Protein AF-A0AAW9RSE7-F1 (afdb_monomer_lite)

Sequence (303 aa):
MPLAPALAAAICAAEVFSLHAGDHAMAGKRPVGLSMWRPDVDWTTDGPSVPGLTFLPSRLWLIGLGNLGQAYAWLLACLPYPTGTLELVLQDFDRLAVSNDSTSILTNLDVVDRMKTRWASDWMEARGFKTFLEERRFGAWMHRTDDEPAVALCSVDNAPARSALERAGFDFVVESGLGAGPQSFRNFSMHTFPGPRRAEQLWPATEVTNGPDVSGMPAYAKLKKDGLDQCGLAQLASRTVGVPFVGLVAATFVISELLRRLHGGLSYGVISGSTMCLDDLEVAAVQRGPYAHGFVQVNGGEI

Organism: NCBI:txid1764581

Radius of gyration: 19.07 Å; chains: 1; bounding box: 55×40×52 Å

Foldseek 3Di:
DLCQVLLVVLLLVLLVVCVVVVPAPCRPPDDDDADLQCNVDDPPDDDPDDDFQFKAFQAEEEADQALLSLLLLVSSLSDPDDAARHEYEYEEQDFAACLRQQQHPQDHPVRGRPDSQVSSQVVNVVSRYHYDYHNDHAALPAADDPPHFLEYEAEDAALRRQLNVVNRNRPKYKYKYFDFFDPTLQKMKIAMPVAPDHSCVVRPPPDPPQFDPCCPPPVLVVVVVVPQDPVNSSCVGGDSSNRSSSSNNNSSSRSSQLSCQQVVGWHWRMWIDGSSCSVPIDTDTDDDHHDPTGMDTDDSDPD

Structure (mmCIF, N/CA/C/O backbone):
data_AF-A0AAW9RSE7-F1
#
_entry.id   AF-A0AAW9RSE7-F1
#
loop_
_atom_site.group_PDB
_atom_site.id
_atom_site.type_symbol
_atom_site.label_atom_id
_atom_site.label_alt_id
_atom_site.label_comp_id
_atom_site.label_asym_id
_atom_site.label_entity_id
_atom_site.label_seq_id
_atom_site.pdbx_PDB_ins_code
_atom_site.Cartn_x
_atom_site.Cartn_y
_atom_site.Cartn_z
_atom_site.occupancy
_atom_site.B_iso_or_equiv
_atom_site.auth_seq_id
_atom_site.auth_comp_id
_atom_site.auth_asym_id
_atom_site.auth_atom_id
_atom_site.pdbx_PDB_model_num
ATOM 1 N N . MET A 1 1 ? -17.187 -0.061 -6.820 1.00 77.50 1 MET A N 1
ATOM 2 C CA . MET A 1 1 ? -16.224 0.152 -5.711 1.00 77.50 1 MET A CA 1
ATOM 3 C C . MET A 1 1 ? -15.477 1.463 -5.969 1.00 77.50 1 MET A C 1
ATOM 5 O O . MET A 1 1 ? -14.981 1.602 -7.081 1.00 77.50 1 MET A O 1
ATOM 9 N N . PRO A 1 2 ? -15.386 2.403 -5.006 1.00 87.31 2 PRO A N 1
ATOM 10 C CA . PRO A 1 2 ? -14.794 3.737 -5.214 1.00 87.31 2 PRO A CA 1
ATOM 11 C C . PRO A 1 2 ? -13.325 3.734 -5.664 1.00 87.31 2 PRO A C 1
ATOM 13 O O . PRO A 1 2 ? -12.853 4.708 -6.232 1.00 87.31 2 PRO A O 1
ATOM 16 N N . LEU A 1 3 ? -12.609 2.626 -5.458 1.00 94.19 3 LEU A N 1
ATOM 17 C CA . LEU A 1 3 ? -11.220 2.465 -5.899 1.00 94.19 3 LEU A CA 1
ATOM 18 C C . LEU A 1 3 ? -11.090 2.066 -7.382 1.00 94.19 3 LEU A C 1
ATOM 20 O O . LEU A 1 3 ? -9.981 2.001 -7.904 1.00 94.19 3 LEU A O 1
ATOM 24 N N . ALA A 1 4 ? -12.196 1.774 -8.076 1.00 93.56 4 ALA A N 1
ATOM 25 C CA . ALA A 1 4 ? -12.152 1.289 -9.456 1.00 93.56 4 ALA A CA 1
ATOM 26 C C . ALA A 1 4 ? -11.526 2.300 -10.438 1.00 93.56 4 ALA A C 1
ATOM 28 O O . ALA A 1 4 ? -10.697 1.874 -11.241 1.00 93.56 4 ALA A O 1
ATOM 29 N N . PRO A 1 5 ? -11.813 3.618 -10.364 1.00 95.88 5 PRO A N 1
ATOM 30 C CA . PRO A 1 5 ? -11.144 4.603 -11.217 1.00 95.88 5 PRO A CA 1
ATOM 31 C C . PRO A 1 5 ? -9.629 4.663 -10.985 1.00 95.88 5 PRO A C 1
ATOM 33 O O . PRO A 1 5 ? -8.861 4.752 -11.939 1.00 95.88 5 PRO A O 1
ATOM 36 N N . ALA A 1 6 ? -9.196 4.563 -9.725 1.00 96.50 6 ALA A N 1
ATOM 37 C CA . ALA A 1 6 ? -7.788 4.526 -9.342 1.00 96.50 6 ALA A CA 1
ATOM 38 C C . ALA A 1 6 ? -7.058 3.317 -9.944 1.00 96.50 6 ALA A C 1
ATOM 40 O O . ALA A 1 6 ? -6.002 3.467 -10.560 1.00 96.50 6 ALA A O 1
ATOM 41 N N . LEU A 1 7 ? -7.649 2.127 -9.812 1.00 96.94 7 LEU A N 1
ATOM 42 C CA . LEU A 1 7 ? -7.125 0.908 -10.418 1.00 96.94 7 LEU A CA 1
ATOM 43 C C . LEU A 1 7 ? -7.087 1.014 -11.948 1.00 96.94 7 LEU A C 1
ATOM 45 O O . LEU A 1 7 ? -6.057 0.733 -12.552 1.00 96.94 7 LEU A O 1
ATOM 49 N N . ALA A 1 8 ? -8.176 1.461 -12.577 1.00 96.50 8 ALA A N 1
ATOM 50 C CA . ALA A 1 8 ? -8.249 1.613 -14.028 1.00 96.50 8 ALA A CA 1
ATOM 51 C C . ALA A 1 8 ? -7.184 2.586 -14.562 1.00 96.50 8 ALA A C 1
ATOM 53 O O . ALA A 1 8 ? -6.541 2.301 -15.571 1.00 96.50 8 ALA A O 1
ATOM 54 N N . ALA A 1 9 ? -6.941 3.702 -13.867 1.00 96.00 9 ALA A N 1
ATOM 55 C CA . ALA A 1 9 ? -5.881 4.644 -14.217 1.00 96.00 9 ALA A CA 1
ATOM 56 C C . ALA A 1 9 ? -4.483 4.013 -14.099 1.00 96.00 9 ALA A C 1
ATOM 58 O O . ALA A 1 9 ? -3.647 4.201 -14.983 1.00 96.00 9 ALA A O 1
ATOM 59 N N . ALA A 1 10 ? -4.238 3.226 -13.047 1.00 96.44 10 ALA A N 1
ATOM 60 C CA . ALA A 1 10 ? -2.978 2.511 -12.869 1.00 96.44 10 ALA A CA 1
ATOM 61 C C . ALA A 1 10 ? -2.749 1.459 -13.972 1.00 96.44 10 ALA A C 1
ATOM 63 O O . ALA A 1 10 ? -1.658 1.382 -14.535 1.00 96.44 10 ALA A O 1
ATOM 64 N N . ILE A 1 11 ? -3.785 0.699 -14.336 1.00 96.25 11 ILE A N 1
ATOM 65 C CA . ILE A 1 11 ? -3.737 -0.276 -15.437 1.00 96.25 11 ILE A CA 1
ATOM 66 C C . ILE A 1 11 ? -3.497 0.433 -16.775 1.00 96.25 11 ILE A C 1
ATOM 68 O O . ILE A 1 11 ? -2.655 0.002 -17.558 1.00 96.25 11 ILE A O 1
ATOM 72 N N . CYS A 1 12 ? -4.169 1.559 -17.019 1.00 95.94 12 CYS A N 1
ATOM 73 C CA . CYS A 1 12 ? -3.943 2.373 -18.211 1.00 95.94 12 CYS A CA 1
ATOM 74 C C . CYS A 1 12 ? -2.481 2.836 -18.304 1.00 95.94 12 CYS A C 1
ATOM 76 O O . CYS A 1 12 ? -1.846 2.676 -19.346 1.00 95.94 12 CYS A O 1
ATOM 78 N N . ALA A 1 13 ? -1.906 3.334 -17.205 1.00 94.56 13 ALA A N 1
ATOM 79 C CA . ALA A 1 13 ? -0.497 3.716 -17.160 1.00 94.56 13 ALA A CA 1
ATOM 80 C C . ALA A 1 13 ? 0.446 2.526 -17.422 1.00 94.56 13 ALA A C 1
ATOM 82 O O . ALA A 1 13 ? 1.448 2.693 -18.119 1.00 94.56 13 ALA A O 1
ATOM 83 N N . ALA A 1 14 ? 0.115 1.327 -16.930 1.00 94.06 14 ALA A N 1
ATOM 84 C CA . ALA A 1 14 ? 0.875 0.106 -17.205 1.00 94.06 14 ALA A CA 1
ATOM 85 C C . ALA A 1 14 ? 0.832 -0.301 -18.689 1.00 94.06 14 ALA A C 1
ATOM 87 O O . ALA A 1 14 ? 1.858 -0.678 -19.264 1.00 94.06 14 ALA A O 1
ATOM 88 N N . GLU A 1 15 ? -0.330 -0.186 -19.333 1.00 95.25 15 GLU A N 1
ATOM 89 C CA . GLU A 1 15 ? -0.492 -0.464 -20.763 1.00 95.25 15 GLU A CA 1
ATOM 90 C C . GLU A 1 15 ? 0.230 0.586 -21.623 1.00 95.25 15 GLU A C 1
ATOM 92 O O . GLU A 1 15 ? 0.924 0.222 -22.571 1.00 95.25 15 GLU A O 1
ATOM 97 N N . VAL A 1 16 ? 0.164 1.875 -21.263 1.00 94.25 16 VAL A N 1
ATOM 98 C CA . VAL A 1 16 ? 0.930 2.945 -21.933 1.00 94.25 16 VAL A CA 1
ATOM 99 C C . VAL A 1 16 ? 2.434 2.719 -21.784 1.00 94.25 16 VAL A C 1
ATOM 101 O O . VAL A 1 16 ? 3.178 2.861 -22.756 1.00 94.25 16 VAL A O 1
ATOM 104 N N . PHE A 1 17 ? 2.887 2.332 -20.590 1.00 91.94 17 PHE A N 1
ATOM 105 C CA . PHE A 1 17 ? 4.285 1.986 -20.355 1.00 91.94 17 PHE A CA 1
ATOM 106 C C . PHE A 1 17 ? 4.720 0.824 -21.251 1.00 91.94 17 PHE A C 1
ATOM 108 O O . PHE A 1 17 ? 5.727 0.941 -21.942 1.00 91.94 17 PHE A O 1
ATOM 115 N N . SER A 1 18 ? 3.948 -0.264 -21.288 1.00 91.75 18 SER A N 1
ATOM 116 C CA . SER A 1 18 ? 4.277 -1.457 -22.083 1.00 91.75 18 SER A CA 1
ATOM 117 C C . SER A 1 18 ? 4.245 -1.171 -23.592 1.00 91.75 18 SER A C 1
ATOM 119 O O . SER A 1 18 ? 5.078 -1.676 -24.344 1.00 91.75 18 SER A O 1
ATOM 121 N N . LEU A 1 19 ? 3.343 -0.287 -24.037 1.00 93.38 19 LEU A N 1
ATOM 122 C CA . LEU A 1 19 ? 3.298 0.206 -25.415 1.00 93.38 19 LEU A CA 1
ATOM 123 C C . LEU A 1 19 ? 4.570 0.983 -25.776 1.00 93.38 19 LEU A C 1
ATOM 125 O O . LEU A 1 19 ? 5.133 0.763 -26.846 1.00 93.38 19 LEU A O 1
ATOM 129 N N . HIS A 1 20 ? 5.032 1.876 -24.896 1.00 91.56 20 HIS A N 1
ATOM 130 C CA . HIS A 1 20 ? 6.241 2.667 -25.135 1.00 91.56 20 HIS A CA 1
ATOM 131 C C . HIS A 1 20 ? 7.523 1.831 -25.025 1.00 91.56 20 HIS A C 1
ATOM 133 O O . HIS A 1 20 ? 8.446 2.010 -25.817 1.00 91.56 20 HIS A O 1
ATOM 139 N N . ALA A 1 21 ? 7.570 0.901 -24.070 1.00 88.88 21 ALA A N 1
ATOM 140 C CA . ALA A 1 21 ? 8.677 -0.032 -23.894 1.00 88.88 21 ALA A CA 1
ATOM 141 C C . ALA A 1 21 ? 8.776 -1.051 -25.044 1.00 88.88 21 ALA A C 1
ATOM 143 O O . ALA A 1 21 ? 9.849 -1.606 -25.276 1.00 88.88 21 ALA A O 1
ATOM 144 N N . GLY A 1 22 ? 7.677 -1.284 -25.775 1.00 90.56 22 GLY A N 1
ATOM 145 C CA . GLY A 1 22 ? 7.623 -2.224 -26.894 1.00 90.56 22 GLY A CA 1
ATOM 146 C C . GLY A 1 22 ? 7.742 -3.687 -26.463 1.00 90.56 22 GLY A C 1
ATOM 147 O O . GLY A 1 22 ? 8.131 -4.530 -27.267 1.00 90.56 22 GLY A O 1
ATOM 148 N N . ASP A 1 23 ? 7.431 -3.988 -25.202 1.00 87.38 23 ASP A N 1
ATOM 149 C CA . ASP A 1 23 ? 7.646 -5.303 -24.592 1.00 87.38 23 ASP A CA 1
ATOM 150 C C . ASP A 1 23 ? 6.368 -6.140 -24.440 1.00 87.38 23 ASP A C 1
ATOM 152 O O . ASP A 1 23 ? 6.425 -7.273 -23.966 1.00 87.38 23 ASP A O 1
ATOM 156 N N . HIS A 1 24 ? 5.230 -5.630 -24.922 1.00 89.69 24 HIS A N 1
ATOM 157 C CA . HIS A 1 24 ? 3.985 -6.384 -25.027 1.00 89.69 24 HIS A CA 1
ATOM 158 C C . HIS A 1 24 ? 3.245 -6.057 -26.333 1.00 89.69 24 HIS A C 1
ATOM 160 O O . HIS A 1 24 ? 2.775 -4.939 -26.548 1.00 89.69 24 HIS A O 1
ATOM 166 N N . ALA A 1 25 ? 3.097 -7.051 -27.216 1.00 91.19 25 ALA A N 1
ATOM 167 C CA . ALA A 1 25 ? 2.599 -6.856 -28.586 1.00 91.19 25 ALA A CA 1
ATOM 168 C C . ALA A 1 25 ? 1.167 -6.291 -28.670 1.00 91.19 25 ALA A C 1
ATOM 170 O O . ALA A 1 25 ? 0.820 -5.605 -29.633 1.00 91.19 25 ALA A O 1
ATOM 171 N N . MET A 1 26 ? 0.342 -6.570 -27.657 1.00 93.75 26 MET A N 1
ATOM 172 C CA . MET A 1 26 ? -1.054 -6.127 -27.589 1.00 93.75 26 MET A CA 1
ATOM 173 C C . MET A 1 26 ? -1.270 -4.909 -26.682 1.00 93.75 26 MET A C 1
ATOM 175 O O . MET A 1 26 ? -2.420 -4.537 -26.462 1.00 93.75 26 MET A O 1
ATOM 179 N N . ALA A 1 27 ? -0.205 -4.287 -26.157 1.00 93.62 27 ALA A N 1
ATOM 180 C CA . ALA A 1 27 ? -0.328 -3.153 -25.239 1.00 93.62 27 ALA A CA 1
ATOM 181 C C . ALA A 1 27 ? -1.189 -2.022 -25.831 1.00 93.62 27 ALA A C 1
ATOM 183 O O . ALA A 1 27 ? -0.996 -1.613 -26.981 1.00 93.62 27 ALA A O 1
ATOM 184 N N . GLY A 1 28 ? -2.169 -1.546 -25.061 1.00 91.81 28 GLY A N 1
ATOM 185 C CA . GLY A 1 28 ? -3.123 -0.507 -25.467 1.00 91.81 28 GLY A CA 1
ATOM 186 C C . GLY A 1 28 ? -4.153 -0.947 -26.518 1.00 91.81 28 GLY A C 1
ATOM 187 O O . GLY A 1 28 ? -4.926 -0.120 -26.997 1.00 91.81 28 GLY A O 1
ATOM 188 N N . LYS A 1 29 ? -4.169 -2.231 -26.903 1.00 93.69 29 LYS A N 1
ATOM 189 C CA . LYS A 1 29 ? -5.061 -2.805 -27.930 1.00 93.69 29 LYS A CA 1
ATOM 190 C C . LYS A 1 29 ? -5.866 -4.004 -27.430 1.00 93.69 29 LYS A C 1
ATOM 192 O O . LYS A 1 29 ? -6.508 -4.682 -28.230 1.00 93.69 29 LYS A O 1
ATOM 197 N N . ARG A 1 30 ? -5.818 -4.288 -26.131 1.00 91.88 30 ARG A N 1
ATOM 198 C CA . ARG A 1 30 ? -6.573 -5.364 -25.485 1.00 91.88 30 ARG A CA 1
ATOM 199 C C . ARG A 1 30 ? -7.400 -4.815 -24.320 1.00 91.88 30 ARG A C 1
ATOM 201 O O . ARG A 1 30 ? -6.996 -3.820 -23.716 1.00 91.88 30 ARG A O 1
ATOM 208 N N . PRO A 1 31 ? -8.538 -5.444 -23.991 1.00 92.56 31 PRO A N 1
ATOM 209 C CA . PRO A 1 31 ? -9.180 -5.218 -22.705 1.00 92.56 31 PRO A CA 1
ATOM 210 C C . PRO A 1 31 ? -8.282 -5.784 -21.596 1.00 92.56 31 PRO A C 1
ATOM 212 O O . PRO A 1 31 ? -7.785 -6.900 -21.718 1.00 92.56 31 PRO A O 1
ATOM 215 N N . VAL A 1 32 ? -8.063 -5.009 -20.534 1.00 93.25 32 VAL A N 1
ATOM 216 C CA . VAL A 1 32 ? -7.315 -5.431 -19.340 1.00 93.25 32 VAL A CA 1
ATOM 217 C C . VAL A 1 32 ? -8.015 -4.867 -18.117 1.00 93.25 32 VAL A C 1
ATOM 219 O O . VAL A 1 32 ? -8.418 -3.703 -18.109 1.00 93.25 32 VAL A O 1
ATOM 222 N N . GLY A 1 33 ? -8.146 -5.679 -17.080 1.00 94.06 33 GLY A N 1
ATOM 223 C CA . GLY A 1 33 ? -8.824 -5.302 -15.852 1.00 94.06 33 GLY A CA 1
ATOM 224 C C . GLY A 1 33 ? -8.585 -6.332 -14.763 1.00 94.06 33 GLY A C 1
ATOM 225 O O . GLY A 1 33 ? -8.028 -7.394 -15.010 1.00 94.06 33 GLY A O 1
ATOM 226 N N . LEU A 1 34 ? -8.993 -5.996 -13.544 1.00 94.44 34 LEU A N 1
ATOM 227 C CA . LEU A 1 34 ? -8.904 -6.874 -12.383 1.00 94.44 34 LEU A CA 1
ATOM 228 C C . LEU A 1 34 ? -10.156 -6.692 -11.531 1.00 94.44 34 LEU A C 1
ATOM 230 O O . LEU A 1 34 ? -10.649 -5.573 -11.361 1.00 94.44 34 LEU A O 1
ATOM 234 N N . SER A 1 35 ? -10.637 -7.775 -10.928 1.00 93.44 35 SER A N 1
ATOM 235 C CA . SER A 1 35 ? -11.684 -7.693 -9.917 1.00 93.44 35 SER A CA 1
ATOM 236 C C . SER A 1 35 ? -11.061 -7.509 -8.536 1.00 93.44 35 SER A C 1
ATOM 238 O O . SER A 1 35 ? -10.466 -8.417 -7.966 1.00 93.44 35 SER A O 1
ATOM 240 N N . MET A 1 36 ? -11.238 -6.327 -7.946 1.00 92.94 36 MET A N 1
ATOM 241 C CA . MET A 1 36 ? -10.839 -6.092 -6.553 1.00 92.94 36 MET A CA 1
ATOM 242 C C . MET A 1 36 ? -11.726 -6.836 -5.552 1.00 92.94 36 MET A C 1
ATOM 244 O O . MET A 1 36 ? -11.333 -7.006 -4.407 1.00 92.94 36 MET A O 1
ATOM 248 N N . TRP A 1 37 ? -12.937 -7.256 -5.917 1.00 93.00 37 TRP A N 1
ATOM 249 C CA . TRP A 1 37 ? -13.806 -8.000 -4.997 1.00 93.00 37 TRP A CA 1
ATOM 250 C C . TRP A 1 37 ? -13.540 -9.511 -5.055 1.00 93.00 37 TRP A C 1
ATOM 252 O O . TRP A 1 37 ? -13.569 -10.198 -4.033 1.00 93.00 37 TRP A O 1
ATOM 262 N N . ARG A 1 38 ? -13.244 -10.015 -6.255 1.00 93.00 38 ARG A N 1
ATOM 263 C CA . ARG A 1 38 ? -12.974 -11.420 -6.571 1.00 93.00 38 ARG A CA 1
ATOM 264 C C . ARG A 1 38 ? -11.714 -11.523 -7.440 1.00 93.00 38 ARG A C 1
ATOM 266 O O . ARG A 1 38 ? -11.831 -11.782 -8.629 1.00 93.00 38 ARG A O 1
ATOM 273 N N . PRO A 1 39 ? -10.515 -11.276 -6.882 1.00 93.69 39 PRO A N 1
ATOM 274 C CA . PRO A 1 39 ? -9.259 -11.369 -7.633 1.00 93.69 39 PRO A CA 1
ATOM 275 C C . PRO A 1 39 ? -8.953 -12.784 -8.153 1.00 93.69 39 PRO A C 1
ATOM 277 O O . PRO A 1 39 ? -8.006 -12.958 -8.904 1.00 93.69 39 PRO A O 1
ATOM 280 N N . ASP A 1 40 ? -9.741 -13.784 -7.752 1.00 92.75 40 ASP A N 1
ATOM 281 C CA . ASP A 1 40 ? -9.703 -15.178 -8.194 1.00 92.75 40 ASP A CA 1
ATOM 282 C C . ASP A 1 40 ? -10.507 -15.475 -9.465 1.00 92.75 40 ASP A C 1
ATOM 284 O O . ASP A 1 40 ? -10.512 -16.617 -9.922 1.00 92.75 40 ASP A O 1
ATOM 288 N N . VAL A 1 41 ? -11.217 -14.491 -10.020 1.00 91.38 41 VAL A N 1
ATOM 289 C CA . VAL A 1 41 ? -12.000 -14.661 -11.250 1.00 91.38 41 VAL A CA 1
ATOM 290 C C . VAL A 1 41 ? -11.677 -13.569 -12.261 1.00 91.38 41 VAL A C 1
ATOM 292 O O . VAL A 1 41 ? -11.257 -12.468 -11.900 1.00 91.38 41 VAL A O 1
ATOM 295 N N . ASP A 1 42 ? -11.932 -13.867 -13.534 1.00 90.81 42 ASP A N 1
ATOM 296 C CA . ASP A 1 42 ? -11.843 -12.884 -14.609 1.00 90.81 42 ASP A CA 1
ATOM 297 C C . ASP A 1 42 ? -12.800 -11.713 -14.328 1.00 90.81 42 ASP A C 1
ATOM 299 O O . ASP A 1 42 ? -13.977 -11.901 -14.008 1.00 90.81 42 ASP A O 1
ATOM 303 N N . TRP A 1 43 ? -12.286 -10.491 -14.450 1.00 90.62 43 TRP A N 1
ATOM 304 C CA . TRP A 1 43 ? -13.003 -9.252 -14.156 1.00 90.62 43 TRP A CA 1
ATOM 305 C C . TRP A 1 43 ? -14.205 -8.988 -15.075 1.00 90.62 43 TRP A C 1
ATOM 307 O O . TRP A 1 43 ? -15.056 -8.168 -14.730 1.00 90.62 43 TRP A O 1
ATOM 317 N N . THR A 1 44 ? -14.273 -9.666 -16.222 1.00 90.62 44 THR A N 1
ATOM 318 C CA . THR A 1 44 ? -15.399 -9.639 -17.166 1.00 90.62 44 THR A CA 1
ATOM 319 C C . THR A 1 44 ? -16.489 -10.655 -16.829 1.00 90.62 44 THR A C 1
ATOM 321 O O . THR A 1 44 ? -17.571 -10.602 -17.410 1.00 90.62 44 THR A O 1
ATOM 324 N N . THR A 1 45 ? -16.231 -11.579 -15.897 1.00 88.38 45 THR A N 1
ATOM 325 C CA . THR A 1 45 ? -17.219 -12.583 -15.497 1.00 88.38 45 THR A CA 1
ATOM 326 C C . THR A 1 45 ? -18.329 -11.929 -14.686 1.00 88.38 45 THR A C 1
ATOM 328 O O . THR A 1 45 ? -18.072 -11.303 -13.654 1.00 88.38 45 THR A O 1
ATOM 331 N N . ASP A 1 46 ? -19.576 -12.140 -15.109 1.00 78.50 46 ASP A N 1
ATOM 332 C CA . ASP A 1 46 ? -20.746 -11.751 -14.328 1.00 78.50 46 ASP A CA 1
ATOM 333 C C . ASP A 1 46 ? -20.720 -12.447 -12.960 1.00 78.50 46 ASP A C 1
ATOM 335 O O . ASP A 1 46 ? -20.675 -13.674 -12.844 1.00 78.50 46 ASP A O 1
ATOM 339 N N . GLY A 1 47 ? -20.740 -11.645 -11.900 1.00 68.81 47 GLY A N 1
ATOM 340 C CA . GLY A 1 47 ? -20.700 -12.109 -10.520 1.00 68.81 47 GLY A CA 1
ATOM 341 C C . GLY A 1 47 ? -21.857 -11.552 -9.695 1.00 68.81 47 GLY A C 1
ATOM 342 O O . GLY A 1 47 ? -22.589 -10.671 -10.151 1.00 68.81 47 GLY A O 1
ATOM 343 N N . PRO A 1 48 ? -22.032 -12.033 -8.451 1.00 68.38 48 PRO A N 1
ATOM 344 C CA . PRO A 1 48 ? -22.952 -11.391 -7.525 1.00 68.38 48 PRO A CA 1
ATOM 345 C C . PRO A 1 48 ? -22.576 -9.914 -7.368 1.00 68.38 48 PRO A C 1
ATOM 347 O O . PRO A 1 48 ? -21.392 -9.567 -7.325 1.00 68.38 48 PRO A O 1
ATOM 350 N N . SER A 1 49 ? -23.586 -9.049 -7.267 1.00 72.88 49 SER A N 1
ATOM 351 C CA . SER A 1 49 ? -23.381 -7.616 -7.067 1.00 72.88 49 SER A CA 1
ATOM 352 C C . SER A 1 49 ? -22.465 -7.374 -5.867 1.00 72.88 49 SER A C 1
ATOM 354 O O . SER A 1 49 ? -22.733 -7.870 -4.770 1.00 72.88 49 SER A O 1
ATOM 356 N N . VAL A 1 50 ? -21.399 -6.597 -6.069 1.00 79.69 50 VAL A N 1
ATOM 357 C CA . VAL A 1 50 ? -20.534 -6.145 -4.973 1.00 79.69 50 VAL A CA 1
ATOM 358 C C . VAL A 1 50 ? -21.399 -5.344 -3.993 1.00 79.69 50 VAL A C 1
ATOM 360 O O . VAL A 1 50 ? -22.114 -4.445 -4.445 1.00 79.69 50 VAL A O 1
ATOM 363 N N . PRO A 1 51 ? -21.373 -5.643 -2.680 1.00 83.38 51 PRO A N 1
ATOM 364 C CA . PRO A 1 51 ? -22.164 -4.888 -1.719 1.00 83.38 51 PRO A CA 1
ATOM 365 C C . PRO A 1 51 ? -21.755 -3.410 -1.739 1.00 83.38 51 PRO A C 1
ATOM 367 O O . PRO A 1 51 ? -20.579 -3.076 -1.913 1.00 83.38 51 PRO A O 1
ATOM 370 N N . GLY A 1 52 ? -22.729 -2.519 -1.544 1.00 87.00 52 GLY A N 1
ATOM 371 C CA . GLY A 1 52 ? -22.446 -1.104 -1.321 1.00 87.00 52 GLY A CA 1
ATOM 372 C C . GLY A 1 52 ? -21.546 -0.929 -0.096 1.00 87.00 52 GLY A C 1
ATOM 373 O O . GLY A 1 52 ? -21.726 -1.619 0.912 1.00 87.00 52 GLY A O 1
ATOM 374 N N . LEU A 1 53 ? -20.569 -0.018 -0.179 1.00 89.94 53 LE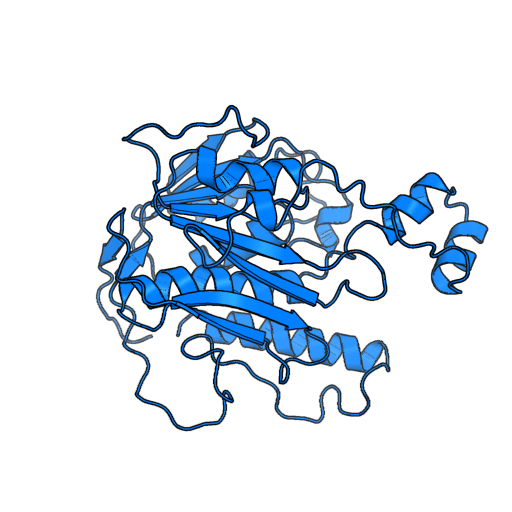U A N 1
ATOM 375 C CA . LEU A 1 53 ? -19.696 0.245 0.961 1.00 89.94 53 LEU A CA 1
ATOM 376 C C . LEU A 1 53 ? -20.513 0.858 2.100 1.00 89.94 53 LEU A C 1
ATOM 378 O O . LEU A 1 53 ? -21.025 1.964 1.979 1.00 89.94 53 LEU A O 1
ATOM 382 N N . THR A 1 54 ? -20.618 0.114 3.194 1.00 91.81 54 THR A N 1
ATOM 383 C CA . THR A 1 54 ? -21.313 0.493 4.429 1.00 91.81 54 THR A CA 1
ATOM 384 C C . THR A 1 54 ? -20.320 0.750 5.559 1.00 91.81 54 THR A C 1
ATOM 386 O O . THR A 1 54 ? -20.610 1.531 6.459 1.00 91.81 54 THR A O 1
ATOM 389 N N . PHE A 1 55 ? -19.133 0.139 5.509 1.00 93.88 55 PHE A N 1
ATOM 390 C CA . PHE A 1 55 ? -18.112 0.252 6.549 1.00 93.88 55 PHE A CA 1
ATOM 391 C C . PHE A 1 55 ? -16.748 0.618 5.965 1.00 93.88 55 PHE A C 1
ATOM 393 O O . PHE A 1 55 ? -16.309 0.030 4.979 1.00 93.88 55 PHE A O 1
ATOM 400 N N . LEU A 1 56 ? -16.042 1.546 6.602 1.00 95.94 56 LEU A N 1
ATOM 401 C CA . LEU A 1 56 ? -14.653 1.880 6.286 1.00 95.94 56 LEU A CA 1
ATOM 402 C C . LEU A 1 56 ? -13.759 1.634 7.510 1.00 95.94 56 LEU A C 1
ATOM 404 O O . LEU A 1 56 ? -14.243 1.781 8.634 1.00 95.94 56 LEU A O 1
ATOM 408 N N . PRO A 1 57 ? -12.468 1.289 7.342 1.00 96.44 57 PRO A N 1
ATOM 409 C CA . PRO A 1 57 ? -11.536 1.221 8.468 1.00 96.44 57 PRO A CA 1
ATOM 410 C C . PRO A 1 57 ? -11.436 2.586 9.148 1.00 96.44 57 PRO A C 1
ATOM 412 O O . PRO A 1 57 ? -11.277 3.578 8.447 1.00 96.44 57 PRO A O 1
ATOM 415 N N . SER A 1 58 ? -11.494 2.653 10.477 1.00 96.38 58 SER A N 1
ATOM 416 C CA . SER A 1 58 ? -11.416 3.921 11.223 1.00 96.38 58 SER A CA 1
ATOM 417 C C . SER A 1 58 ? -10.101 4.127 11.970 1.00 96.38 58 SER A C 1
ATOM 419 O O . SER A 1 58 ? -9.805 5.249 12.368 1.00 96.38 58 SER A O 1
ATOM 421 N N . ARG A 1 59 ? -9.288 3.080 12.154 1.00 97.19 59 ARG A N 1
ATOM 422 C CA . ARG A 1 59 ? -7.977 3.167 12.816 1.00 97.19 59 ARG A CA 1
ATOM 423 C C . ARG A 1 59 ? -6.983 2.256 12.106 1.00 97.19 59 ARG A C 1
ATOM 425 O O . ARG A 1 59 ? -7.195 1.046 12.084 1.00 97.19 59 ARG A O 1
ATOM 432 N N . LEU A 1 60 ? -5.912 2.816 11.546 1.00 98.25 60 LEU A N 1
ATOM 433 C CA . LEU A 1 60 ? -4.880 2.057 10.828 1.00 98.25 60 LEU A CA 1
ATOM 434 C C . LEU A 1 60 ? -3.472 2.497 11.235 1.00 98.25 60 LEU A C 1
ATOM 436 O O . LEU A 1 60 ? -3.235 3.667 11.531 1.00 98.25 60 LEU A O 1
ATOM 440 N N . TRP A 1 61 ? -2.526 1.566 11.177 1.00 98.44 61 TRP A N 1
ATOM 441 C CA . TRP A 1 61 ? -1.098 1.847 11.292 1.00 98.44 61 TRP A CA 1
ATOM 442 C C . TRP A 1 61 ? -0.414 1.644 9.940 1.00 98.44 61 TRP A C 1
ATOM 444 O O . TRP A 1 61 ? -0.313 0.521 9.456 1.00 98.44 61 TRP A O 1
ATOM 454 N N . LEU A 1 62 ? 0.061 2.715 9.312 1.00 98.62 62 LEU A N 1
ATOM 455 C CA . LEU A 1 62 ? 0.799 2.665 8.050 1.00 98.62 62 LEU A CA 1
ATOM 456 C C . LEU A 1 62 ? 2.297 2.579 8.345 1.00 98.62 62 LEU A C 1
ATOM 458 O O . LEU A 1 62 ? 2.883 3.510 8.894 1.00 98.62 62 LEU A O 1
ATOM 462 N N . ILE A 1 63 ? 2.912 1.457 7.973 1.00 98.62 63 ILE A N 1
ATOM 463 C CA . ILE A 1 63 ? 4.330 1.166 8.187 1.00 98.62 63 ILE A CA 1
ATOM 464 C C . ILE A 1 63 ? 5.057 1.274 6.842 1.00 98.62 63 ILE A C 1
ATOM 466 O O . ILE A 1 63 ? 4.824 0.479 5.926 1.00 98.62 63 ILE A O 1
ATOM 470 N N . GLY A 1 64 ? 5.953 2.252 6.734 1.00 97.75 64 GLY A N 1
ATOM 471 C CA . GLY A 1 64 ? 6.599 2.660 5.489 1.00 97.75 64 GLY A CA 1
ATOM 472 C C . GLY A 1 64 ? 5.753 3.670 4.710 1.00 97.75 64 GLY A C 1
ATOM 473 O O . GLY A 1 64 ? 4.553 3.491 4.522 1.00 97.75 64 GLY A O 1
ATOM 474 N N . LEU A 1 65 ? 6.393 4.744 4.247 1.00 97.19 65 LEU A N 1
ATOM 475 C CA . LEU A 1 65 ? 5.789 5.876 3.530 1.00 97.19 65 LEU A CA 1
ATOM 476 C C . LEU A 1 65 ? 6.573 6.209 2.245 1.00 97.19 65 LEU A C 1
ATOM 478 O O . LEU A 1 65 ? 6.679 7.364 1.821 1.00 97.19 65 LEU A O 1
ATOM 482 N N . GLY A 1 66 ? 7.151 5.173 1.625 1.00 93.19 66 GLY A N 1
ATOM 483 C CA . GLY A 1 66 ? 7.681 5.220 0.260 1.00 93.19 66 GLY A CA 1
ATOM 484 C C . GLY A 1 66 ? 6.566 5.189 -0.795 1.00 93.19 66 GLY A C 1
ATOM 485 O O . GLY A 1 66 ? 5.433 5.572 -0.516 1.00 93.19 66 GLY A O 1
ATOM 486 N N . ASN A 1 67 ? 6.869 4.684 -1.996 1.00 92.31 67 ASN A N 1
ATOM 487 C CA . ASN A 1 67 ? 5.904 4.572 -3.102 1.00 92.31 67 ASN A CA 1
ATOM 488 C C . ASN A 1 67 ? 4.577 3.912 -2.666 1.00 92.31 67 ASN A C 1
ATOM 490 O O . ASN A 1 67 ? 3.515 4.527 -2.741 1.00 92.31 67 ASN A O 1
ATOM 494 N N . LEU A 1 68 ? 4.650 2.684 -2.141 1.00 95.25 68 LEU A N 1
ATOM 495 C CA . LEU A 1 68 ? 3.477 1.915 -1.716 1.00 95.25 68 LEU A CA 1
ATOM 496 C C . LEU A 1 68 ? 2.714 2.581 -0.563 1.00 95.25 68 LEU A C 1
ATOM 498 O O . LEU A 1 68 ? 1.498 2.717 -0.644 1.00 95.25 68 LEU A O 1
ATOM 502 N N . GLY A 1 69 ? 3.407 3.047 0.479 1.00 97.19 69 GLY A N 1
ATOM 503 C CA . GLY A 1 69 ? 2.763 3.732 1.605 1.00 97.19 69 GLY A CA 1
ATOM 504 C C . GLY A 1 69 ? 2.028 5.010 1.186 1.00 97.19 69 GLY A C 1
ATOM 505 O O . GLY A 1 69 ? 0.922 5.276 1.654 1.00 97.19 69 GLY A O 1
ATOM 506 N N . GLN A 1 70 ? 2.585 5.766 0.236 1.00 97.44 70 GLN A N 1
ATOM 507 C CA . GLN A 1 70 ? 1.907 6.921 -0.359 1.00 97.44 70 GLN A CA 1
ATOM 508 C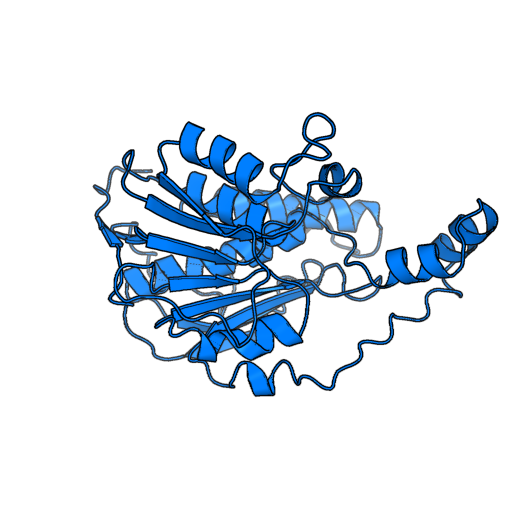 C . GLN A 1 70 ? 0.716 6.516 -1.240 1.00 97.44 70 GLN A C 1
ATOM 510 O O . GLN A 1 70 ? -0.300 7.209 -1.245 1.00 97.44 70 GLN A O 1
ATOM 515 N N . ALA A 1 71 ? 0.791 5.383 -1.942 1.00 97.88 71 ALA A N 1
ATOM 516 C CA . ALA A 1 71 ? -0.348 4.835 -2.674 1.00 97.88 71 ALA A CA 1
ATOM 517 C C . ALA A 1 71 ? -1.478 4.384 -1.731 1.00 97.88 71 ALA A C 1
ATOM 519 O O . ALA A 1 71 ? -2.643 4.666 -2.011 1.00 97.88 71 ALA A O 1
ATOM 520 N N . TYR A 1 72 ? -1.160 3.769 -0.582 1.00 98.56 72 TYR A N 1
ATOM 521 C CA . TYR A 1 72 ? -2.153 3.473 0.461 1.00 98.56 72 TYR A CA 1
ATOM 522 C C . TYR A 1 72 ? -2.830 4.760 0.928 1.00 98.56 72 TYR A C 1
ATOM 524 O O . TYR A 1 72 ? -4.056 4.825 1.001 1.00 98.56 72 TYR A O 1
ATOM 532 N N . ALA A 1 73 ? -2.027 5.793 1.198 1.00 98.25 73 ALA A N 1
ATOM 533 C CA . ALA A 1 73 ? -2.524 7.076 1.658 1.00 98.25 73 ALA A CA 1
ATOM 534 C C . ALA A 1 73 ? -3.491 7.720 0.651 1.00 98.25 73 ALA A C 1
ATOM 536 O O . ALA A 1 73 ? -4.587 8.156 1.009 1.00 98.25 73 ALA A O 1
ATOM 537 N N . TRP A 1 74 ? -3.115 7.712 -0.627 1.00 97.62 74 TRP A N 1
ATOM 538 C CA . TRP A 1 74 ? -3.950 8.236 -1.698 1.00 97.62 74 TRP A CA 1
ATOM 539 C C . TRP A 1 74 ? -5.277 7.482 -1.835 1.00 97.62 74 TRP A C 1
ATOM 541 O O . TRP A 1 74 ? -6.332 8.108 -1.898 1.00 97.62 74 TRP A O 1
ATOM 551 N N . LEU A 1 75 ? -5.252 6.147 -1.804 1.00 98.38 75 LEU A N 1
ATOM 552 C CA . LEU A 1 75 ? -6.465 5.334 -1.921 1.00 98.38 75 LEU A CA 1
ATOM 553 C C . LEU A 1 75 ? -7.402 5.480 -0.718 1.00 98.38 75 LEU A C 1
ATOM 555 O O . LEU A 1 75 ? -8.615 5.498 -0.908 1.00 98.38 75 LEU A O 1
ATOM 559 N N . LEU A 1 76 ? -6.869 5.614 0.501 1.00 98.00 76 LEU A N 1
ATOM 560 C CA . LEU A 1 76 ? -7.682 5.911 1.686 1.00 98.00 76 LEU A CA 1
ATOM 561 C C . LEU A 1 76 ? -8.417 7.247 1.526 1.00 98.00 76 LEU A C 1
ATOM 563 O O . LEU A 1 76 ? -9.600 7.336 1.842 1.00 98.00 76 LEU A O 1
ATOM 567 N N . ALA A 1 77 ? -7.759 8.260 0.961 1.00 96.31 77 ALA A N 1
ATOM 568 C CA . ALA A 1 77 ? -8.383 9.546 0.655 1.00 96.31 77 ALA A CA 1
ATOM 56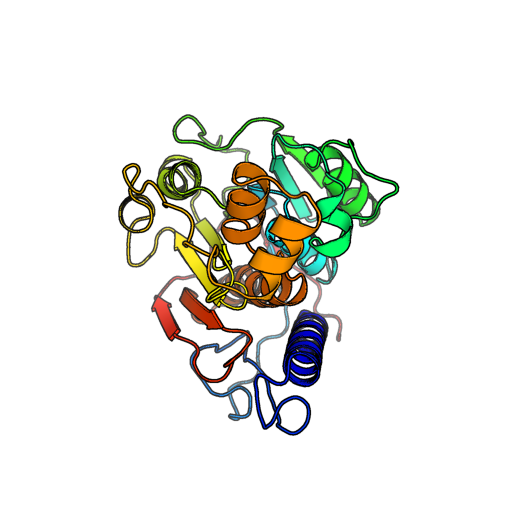9 C C . ALA A 1 77 ? -9.439 9.493 -0.463 1.00 96.31 77 ALA A C 1
ATOM 571 O O . ALA A 1 77 ? -10.270 10.394 -0.546 1.00 96.31 77 ALA A O 1
ATOM 572 N N . CYS A 1 78 ? -9.428 8.467 -1.320 1.00 95.62 78 CYS A N 1
ATOM 573 C CA . CYS A 1 78 ? -10.471 8.252 -2.328 1.00 95.62 78 CYS A CA 1
ATOM 574 C C . CYS A 1 78 ? -11.752 7.626 -1.752 1.00 95.62 78 CYS A C 1
ATOM 576 O O . CYS A 1 78 ? -12.761 7.548 -2.454 1.00 95.62 78 CYS A O 1
ATOM 578 N N . LEU A 1 79 ? -11.725 7.134 -0.510 1.00 96.00 79 LEU A N 1
ATOM 579 C CA . LEU A 1 79 ? -12.891 6.537 0.134 1.00 96.00 79 LEU A CA 1
ATOM 580 C C . LEU A 1 79 ? -13.794 7.621 0.749 1.00 96.00 79 LEU A C 1
ATOM 582 O O . LEU A 1 79 ? -13.299 8.662 1.182 1.00 96.00 79 LEU A O 1
ATOM 586 N N . PRO A 1 80 ? -15.118 7.382 0.828 1.00 94.06 80 PRO A N 1
ATOM 587 C CA . PRO A 1 80 ? -16.098 8.377 1.266 1.00 94.06 80 PRO A CA 1
ATOM 588 C C . PRO A 1 80 ? -16.136 8.519 2.798 1.00 94.06 80 PRO A C 1
ATOM 590 O O . PRO A 1 80 ? -17.156 8.277 3.442 1.00 94.06 80 PRO A O 1
ATOM 593 N N . TYR A 1 81 ? -15.007 8.879 3.400 1.00 94.50 81 TYR A N 1
ATOM 594 C CA . TYR A 1 81 ? -14.901 9.094 4.836 1.00 94.50 81 TYR A CA 1
ATOM 595 C C . TYR A 1 81 ? -15.647 10.355 5.280 1.00 94.50 81 TYR A C 1
ATOM 597 O O . TYR A 1 81 ? -15.411 11.434 4.732 1.00 94.50 81 TYR A O 1
ATOM 605 N N . PRO A 1 82 ? -16.461 10.281 6.345 1.00 91.50 82 PRO A N 1
ATOM 606 C CA . PRO A 1 82 ? -16.836 11.472 7.082 1.00 91.50 82 PRO A CA 1
ATOM 607 C C . PRO A 1 82 ? -15.587 12.090 7.724 1.00 91.50 82 PRO A C 1
ATOM 609 O O . PRO A 1 82 ? -14.690 11.380 8.191 1.00 91.50 82 PRO A O 1
ATOM 612 N N . THR A 1 83 ? -15.522 13.417 7.776 1.00 89.81 83 THR A N 1
ATOM 613 C CA . THR A 1 83 ? -14.391 14.145 8.365 1.00 89.81 83 THR A CA 1
ATOM 614 C C . THR A 1 83 ? -14.105 13.679 9.797 1.00 89.81 83 THR A C 1
ATOM 616 O O . THR A 1 83 ? -15.013 13.546 10.615 1.00 89.81 83 THR A O 1
ATOM 619 N N . GLY A 1 84 ? -12.831 13.443 10.114 1.00 90.88 84 GLY A N 1
ATOM 620 C CA . GLY A 1 84 ? -12.355 13.106 11.456 1.00 90.88 84 GLY A CA 1
ATOM 621 C C . GLY A 1 84 ? -12.555 11.651 11.883 1.00 90.88 84 GLY A C 1
ATOM 622 O O . GLY A 1 84 ? -12.311 11.343 13.050 1.00 90.88 84 GLY A O 1
ATOM 623 N N . THR A 1 85 ? -13.000 10.770 10.979 1.00 94.00 85 THR A N 1
ATOM 624 C CA . THR A 1 85 ? -13.352 9.373 11.311 1.00 94.00 85 THR A CA 1
ATOM 625 C C . THR A 1 85 ? -12.246 8.350 11.073 1.00 94.00 85 THR A C 1
ATOM 627 O O . THR A 1 85 ? -12.375 7.221 11.538 1.00 94.00 85 THR A O 1
ATOM 630 N N . LEU A 1 86 ? -11.169 8.733 10.382 1.00 97.06 86 LEU A N 1
ATOM 631 C CA . LEU A 1 86 ? -9.993 7.894 10.174 1.00 97.06 86 LEU A CA 1
ATOM 632 C C . LEU A 1 86 ? -8.811 8.432 10.988 1.00 97.06 86 LEU A C 1
ATOM 634 O O . LEU A 1 86 ? -8.384 9.575 10.809 1.00 97.06 86 LEU A O 1
ATOM 638 N N . GLU A 1 87 ? -8.288 7.580 11.863 1.00 97.75 87 GLU A N 1
ATOM 639 C CA . GLU A 1 87 ? -7.062 7.776 12.632 1.00 97.75 87 GLU A CA 1
ATOM 640 C C . GLU A 1 87 ? -5.931 6.932 12.046 1.00 97.75 87 GLU A C 1
ATOM 642 O O . GLU A 1 87 ? -6.093 5.739 11.769 1.00 97.75 87 GLU A O 1
ATOM 647 N N . LEU A 1 88 ? -4.776 7.565 11.859 1.00 98.44 88 LEU A N 1
ATOM 648 C CA . LEU A 1 88 ? -3.620 6.983 11.194 1.00 98.44 88 LEU A CA 1
ATOM 649 C C . LEU A 1 88 ? -2.381 7.138 12.062 1.00 98.44 88 LEU A C 1
ATOM 651 O O . LEU A 1 88 ? -1.927 8.255 12.297 1.00 98.44 88 LEU A O 1
ATOM 655 N N . VAL A 1 89 ? -1.787 6.023 12.474 1.00 98.56 89 VAL A N 1
ATOM 656 C CA . VAL A 1 89 ? -0.390 6.038 12.913 1.00 98.56 89 VAL A CA 1
ATOM 657 C C . VAL A 1 89 ? 0.481 5.920 11.666 1.00 98.56 89 VAL A C 1
ATOM 659 O O . VAL A 1 89 ? 0.336 4.980 10.889 1.00 98.56 89 VAL A O 1
ATOM 662 N N . LEU A 1 90 ? 1.348 6.902 11.441 1.00 98.81 90 LEU A N 1
ATOM 663 C CA . LEU A 1 90 ? 2.233 7.006 10.288 1.00 98.81 90 LEU A CA 1
ATOM 664 C C . LEU A 1 90 ? 3.662 6.713 10.738 1.00 98.81 90 LEU A C 1
ATOM 666 O O . LEU A 1 90 ? 4.249 7.506 11.476 1.00 98.81 90 LEU A O 1
ATOM 670 N N . GLN A 1 91 ? 4.226 5.596 10.281 1.00 98.56 91 GLN A N 1
ATOM 671 C CA . GLN A 1 91 ? 5.557 5.155 10.679 1.00 98.56 91 GLN A CA 1
ATOM 672 C C . GLN A 1 91 ? 6.543 5.135 9.514 1.00 98.56 91 GLN A C 1
ATOM 674 O O . GLN A 1 91 ? 6.457 4.291 8.622 1.00 98.56 91 GLN A O 1
ATOM 679 N N . ASP A 1 92 ? 7.527 6.029 9.561 1.00 98.38 92 ASP A N 1
ATOM 680 C CA . ASP A 1 92 ? 8.698 6.042 8.683 1.00 98.38 92 ASP A CA 1
ATOM 681 C C . ASP A 1 92 ? 9.799 6.904 9.327 1.00 98.38 92 ASP A C 1
ATOM 683 O O . ASP A 1 92 ? 9.511 7.881 10.012 1.00 98.38 92 ASP A O 1
ATOM 687 N N . PHE A 1 93 ? 11.063 6.558 9.111 1.00 96.00 93 PHE A N 1
ATOM 688 C CA . PHE A 1 93 ? 12.214 7.276 9.674 1.00 96.00 93 PHE A CA 1
ATOM 689 C C . PHE A 1 93 ? 12.964 8.109 8.622 1.00 96.00 93 PHE A C 1
ATOM 691 O O . PHE A 1 93 ? 13.874 8.865 8.966 1.00 96.00 93 PHE A O 1
ATOM 698 N N . ASP A 1 94 ? 12.618 7.955 7.343 1.00 95.75 94 ASP A N 1
ATOM 699 C CA . ASP A 1 94 ? 13.310 8.590 6.229 1.00 95.75 94 ASP A CA 1
ATOM 700 C C . ASP A 1 94 ? 12.746 9.975 5.886 1.00 95.75 94 ASP A C 1
ATOM 702 O O . ASP A 1 94 ? 11.597 10.342 6.164 1.00 95.75 94 ASP A O 1
ATOM 706 N N . ARG A 1 95 ? 13.579 10.726 5.164 1.00 97.12 95 ARG A N 1
ATOM 707 C CA . ARG A 1 95 ? 13.202 11.953 4.463 1.00 97.12 95 ARG A CA 1
ATOM 708 C C . ARG A 1 95 ? 12.884 11.667 2.999 1.00 97.12 95 ARG A C 1
ATOM 710 O O . ARG A 1 95 ? 13.313 10.659 2.437 1.00 97.12 95 ARG A O 1
ATOM 717 N N . LEU A 1 96 ? 12.118 12.561 2.387 1.00 94.19 96 LEU A N 1
ATOM 718 C CA . LEU A 1 96 ? 11.836 12.541 0.958 1.00 94.19 96 LEU A CA 1
ATOM 719 C C . LEU A 1 96 ? 13.109 12.879 0.182 1.00 94.19 96 LEU A C 1
ATOM 721 O O . LEU A 1 96 ? 13.742 13.901 0.427 1.00 94.19 96 LEU A O 1
ATOM 725 N N . ALA A 1 97 ? 13.478 12.019 -0.757 1.00 88.88 97 ALA A N 1
ATOM 726 C CA . ALA A 1 97 ? 14.606 12.214 -1.655 1.00 88.88 97 ALA A CA 1
ATOM 727 C C . ALA A 1 97 ? 14.121 12.661 -3.039 1.00 88.88 97 ALA A C 1
ATOM 729 O O . ALA A 1 97 ? 12.972 12.434 -3.411 1.00 88.88 97 ALA A O 1
ATOM 730 N N . VAL A 1 98 ? 15.026 13.200 -3.859 1.00 85.38 98 VAL A N 1
ATOM 731 C CA . VAL A 1 98 ? 14.737 13.584 -5.257 1.00 85.38 98 VAL A CA 1
ATOM 732 C C . VAL A 1 98 ? 14.121 12.429 -6.056 1.00 85.38 98 VAL A C 1
ATOM 734 O O . VAL A 1 98 ? 13.206 12.631 -6.845 1.00 85.38 98 VAL A O 1
ATOM 737 N N . SER A 1 99 ? 14.557 11.188 -5.814 1.00 81.81 99 SER A N 1
ATOM 738 C CA . SER A 1 99 ? 13.995 10.012 -6.489 1.00 81.81 99 SER A CA 1
ATOM 739 C C . SER A 1 99 ? 12.516 9.767 -6.173 1.00 81.81 99 SER A C 1
ATOM 741 O O . SER A 1 99 ? 11.860 9.038 -6.910 1.00 81.81 99 SER A O 1
ATOM 743 N N . ASN A 1 100 ? 11.980 10.324 -5.082 1.00 87.00 100 ASN A N 1
ATOM 744 C CA . ASN A 1 100 ? 10.576 10.145 -4.719 1.00 87.00 100 ASN A CA 1
ATOM 745 C C . ASN A 1 100 ? 9.614 10.904 -5.642 1.00 87.00 100 ASN A C 1
ATOM 747 O O . ASN A 1 100 ? 8.494 10.436 -5.802 1.00 87.00 100 ASN A O 1
ATOM 751 N N . ASP A 1 101 ? 10.055 11.982 -6.295 1.00 86.06 101 ASP A N 1
ATOM 752 C CA . ASP A 1 101 ? 9.251 12.768 -7.248 1.00 86.06 101 ASP A CA 1
ATOM 753 C C . ASP A 1 101 ? 8.705 11.917 -8.408 1.00 86.06 101 ASP A C 1
ATOM 755 O O . ASP A 1 101 ? 7.523 11.952 -8.726 1.00 86.06 101 ASP A O 1
ATOM 759 N N . SER A 1 102 ? 9.547 11.057 -8.984 1.00 79.75 102 SER A N 1
ATOM 760 C CA . SER A 1 102 ? 9.155 10.193 -10.109 1.00 79.75 102 SER A CA 1
ATOM 761 C C . SER A 1 102 ? 8.566 8.846 -9.688 1.00 79.75 102 SER A C 1
ATOM 763 O O . SER A 1 102 ? 8.077 8.097 -10.534 1.00 79.75 102 SER A O 1
ATOM 765 N N . THR A 1 103 ? 8.628 8.512 -8.396 1.00 83.06 103 THR A N 1
ATOM 766 C CA . THR A 1 103 ? 8.327 7.156 -7.913 1.00 83.06 103 THR A CA 1
ATOM 767 C C . THR A 1 103 ? 7.202 7.081 -6.895 1.00 83.06 103 THR A C 1
ATOM 769 O O . THR A 1 103 ? 6.783 5.978 -6.567 1.00 83.06 103 THR A O 1
ATOM 772 N N . SER A 1 104 ? 6.714 8.204 -6.365 1.00 89.38 104 SER A N 1
ATOM 773 C CA . SER A 1 104 ? 5.718 8.223 -5.287 1.00 89.38 104 SER A CA 1
ATOM 774 C C . SER A 1 104 ? 4.596 9.216 -5.597 1.00 89.38 104 SER A C 1
ATOM 776 O O . SER A 1 104 ? 4.854 10.355 -5.964 1.00 89.38 104 SER A O 1
ATOM 778 N N . ILE A 1 105 ? 3.339 8.796 -5.428 1.00 92.38 105 ILE A N 1
ATOM 779 C CA . ILE A 1 105 ? 2.164 9.549 -5.912 1.00 92.38 105 ILE A CA 1
ATOM 780 C C . ILE A 1 105 ? 1.882 10.859 -5.156 1.00 92.38 105 ILE A C 1
ATOM 782 O O . ILE A 1 105 ? 1.158 11.711 -5.664 1.00 92.38 105 ILE A O 1
ATOM 786 N N . LEU A 1 106 ? 2.430 11.034 -3.949 1.00 94.31 106 LEU A N 1
ATOM 787 C CA . LEU A 1 106 ? 2.208 12.233 -3.134 1.00 94.31 106 LEU A CA 1
ATOM 788 C C . LEU A 1 106 ? 3.429 13.148 -3.078 1.00 94.31 106 LEU A C 1
ATOM 790 O O . LEU A 1 106 ? 3.381 14.151 -2.377 1.00 94.31 106 LEU A O 1
ATOM 794 N N . THR A 1 107 ? 4.531 12.816 -3.749 1.00 92.69 107 THR A N 1
ATOM 795 C CA . THR A 1 107 ? 5.792 13.557 -3.620 1.00 92.69 107 THR A CA 1
ATOM 796 C C . THR A 1 107 ? 6.098 14.336 -4.886 1.00 92.69 107 THR A C 1
ATOM 798 O O . THR A 1 107 ? 5.874 13.845 -5.984 1.00 92.69 107 THR A O 1
ATOM 801 N N . ASN A 1 108 ? 6.653 15.532 -4.717 1.00 93.25 108 ASN A N 1
ATOM 802 C CA . ASN A 1 108 ? 7.253 16.311 -5.789 1.00 93.25 108 ASN A CA 1
ATOM 803 C C . ASN A 1 108 ? 8.591 16.918 -5.324 1.00 93.25 108 ASN A C 1
ATOM 805 O O . ASN A 1 108 ? 8.973 16.781 -4.157 1.00 93.25 108 ASN A O 1
ATOM 809 N N . LEU A 1 109 ? 9.304 17.594 -6.225 1.00 93.06 109 LEU A N 1
ATOM 810 C CA . LEU A 1 109 ? 10.593 18.226 -5.915 1.00 93.06 109 LEU A CA 1
ATOM 811 C C . LEU A 1 109 ? 10.532 19.313 -4.824 1.00 93.06 109 LEU A C 1
ATOM 813 O O . LEU A 1 109 ? 11.535 19.528 -4.146 1.00 93.06 109 LEU A O 1
ATOM 817 N N . ASP A 1 110 ? 9.384 19.959 -4.602 1.00 96.62 110 ASP A N 1
ATOM 818 C CA . ASP A 1 110 ? 9.256 21.071 -3.643 1.00 96.62 110 ASP A CA 1
ATOM 819 C C . ASP A 1 110 ? 9.291 20.611 -2.177 1.00 96.62 110 ASP A C 1
ATOM 821 O O . ASP A 1 110 ? 9.477 21.416 -1.264 1.00 96.62 110 ASP A O 1
ATOM 825 N N . VAL A 1 111 ? 9.103 19.312 -1.932 1.00 95.50 111 VAL A N 1
ATOM 826 C CA . VAL A 1 111 ? 9.013 18.729 -0.583 1.00 95.50 111 VAL A CA 1
ATOM 827 C C . VAL A 1 111 ? 10.189 17.820 -0.234 1.00 95.50 111 VAL A C 1
ATOM 829 O O . VAL A 1 111 ? 10.154 17.127 0.786 1.00 95.50 111 VAL A O 1
ATOM 832 N N . VAL A 1 112 ? 11.244 17.827 -1.052 1.00 95.25 112 VAL A N 1
ATOM 833 C CA . VAL A 1 112 ? 12.498 17.112 -0.774 1.00 95.25 112 VAL A CA 1
ATOM 834 C C . VAL A 1 112 ? 13.061 17.529 0.593 1.00 95.25 112 VAL A C 1
ATOM 836 O O . VAL A 1 112 ? 12.826 18.631 1.086 1.00 95.25 112 VAL A O 1
ATOM 839 N N . ASP A 1 113 ? 13.750 16.599 1.251 1.00 95.94 113 ASP A N 1
ATOM 840 C CA . ASP A 1 113 ? 14.304 16.691 2.604 1.00 95.94 113 ASP A CA 1
ATOM 841 C C . ASP A 1 113 ? 13.282 16.805 3.742 1.00 95.94 113 ASP A C 1
ATOM 843 O O . ASP A 1 113 ? 13.663 16.706 4.914 1.00 95.94 113 ASP A O 1
ATOM 847 N N . ARG A 1 114 ? 11.978 16.925 3.472 1.00 97.69 114 ARG A N 1
ATOM 848 C CA . ARG A 1 114 ? 10.963 16.799 4.528 1.00 97.69 114 ARG A CA 1
ATOM 849 C C . ARG A 1 114 ? 10.894 15.356 5.037 1.00 97.69 114 ARG A C 1
ATOM 851 O O . ARG A 1 114 ? 11.053 14.407 4.273 1.00 97.69 114 ARG A O 1
ATOM 858 N N . MET A 1 115 ? 10.631 15.182 6.335 1.00 98.31 115 MET A N 1
ATOM 859 C CA . MET A 1 115 ? 10.322 13.859 6.897 1.00 98.31 115 MET A CA 1
ATOM 860 C C . MET A 1 115 ? 9.079 13.289 6.211 1.00 98.31 115 MET A C 1
ATOM 862 O O . MET A 1 115 ? 8.066 13.988 6.114 1.00 98.31 115 MET A O 1
ATOM 866 N N . LYS A 1 116 ? 9.142 12.026 5.769 1.00 98.19 116 LYS A N 1
ATOM 867 C CA . LYS A 1 116 ? 8.025 11.365 5.073 1.00 98.19 116 LYS A CA 1
ATOM 868 C C . LYS A 1 116 ? 6.750 11.359 5.914 1.00 98.19 116 LYS A C 1
ATOM 870 O O . LYS A 1 116 ? 5.685 11.679 5.400 1.00 98.19 116 LYS A O 1
ATOM 875 N N . THR A 1 117 ? 6.873 11.056 7.206 1.00 98.69 117 THR A N 1
ATOM 876 C CA . THR A 1 117 ? 5.779 11.079 8.194 1.00 98.69 117 THR A CA 1
ATOM 877 C C . THR A 1 117 ? 5.093 12.434 8.252 1.00 98.69 117 THR A C 1
ATOM 879 O O . THR A 1 117 ? 3.876 12.500 8.144 1.00 98.69 117 THR A O 1
ATOM 882 N N . ARG A 1 118 ? 5.860 13.522 8.356 1.00 98.56 118 ARG A N 1
ATOM 883 C CA . ARG A 1 118 ? 5.324 14.889 8.446 1.00 98.56 118 ARG A CA 1
ATOM 884 C C . ARG A 1 118 ? 4.667 15.334 7.146 1.00 98.56 118 ARG A C 1
ATOM 886 O O . ARG A 1 118 ? 3.626 15.970 7.181 1.00 98.56 118 ARG A O 1
ATOM 893 N N . TRP A 1 119 ? 5.250 14.988 5.999 1.00 98.31 119 TRP A N 1
ATOM 894 C CA . TRP A 1 119 ? 4.629 15.290 4.710 1.00 98.31 119 TRP A CA 1
ATOM 895 C C . TRP A 1 119 ? 3.319 14.523 4.505 1.00 98.31 119 TRP A C 1
ATOM 897 O O . TRP A 1 119 ? 2.305 15.113 4.138 1.00 98.31 119 TRP A O 1
ATOM 907 N N . ALA A 1 120 ? 3.324 13.216 4.779 1.00 98.38 120 ALA A N 1
ATOM 908 C CA . ALA A 1 120 ? 2.122 12.396 4.698 1.00 98.38 120 ALA A CA 1
ATOM 909 C C . ALA A 1 120 ? 1.052 12.868 5.695 1.00 98.38 120 ALA A C 1
ATOM 911 O O . ALA A 1 120 ? -0.123 12.896 5.349 1.00 98.38 120 ALA A O 1
ATOM 912 N N . SER A 1 121 ? 1.463 13.282 6.895 1.00 98.69 121 SER A N 1
ATOM 913 C CA . SER A 1 121 ? 0.603 13.872 7.921 1.00 98.69 121 SER A CA 1
ATOM 914 C C . SER A 1 121 ? -0.109 15.118 7.414 1.00 98.69 121 SER A C 1
ATOM 916 O O . SER A 1 121 ? -1.330 15.081 7.301 1.00 98.69 121 SER A O 1
ATOM 918 N N . ASP A 1 122 ? 0.627 16.146 6.977 1.00 98.56 122 ASP A N 1
ATOM 919 C CA . ASP A 1 122 ? 0.038 17.366 6.406 1.00 98.56 122 ASP A CA 1
ATOM 920 C C . ASP A 1 122 ? -0.971 17.036 5.293 1.00 98.56 122 ASP A C 1
ATOM 922 O O . ASP A 1 122 ? -2.073 17.585 5.236 1.00 98.56 122 ASP A O 1
ATOM 926 N N . TRP A 1 123 ? -0.602 16.111 4.399 1.00 98.25 123 TRP A N 1
ATOM 927 C CA . TRP A 1 123 ? -1.437 15.719 3.268 1.00 98.25 123 TRP A CA 1
ATOM 928 C C . TRP A 1 123 ? -2.734 15.021 3.708 1.00 98.25 123 TRP A C 1
ATOM 930 O O . TRP A 1 123 ? -3.796 15.269 3.128 1.00 98.25 123 TRP A O 1
ATOM 940 N N . MET A 1 124 ? -2.668 14.158 4.722 1.00 98.19 124 MET A N 1
ATOM 941 C CA . MET A 1 124 ? -3.819 13.433 5.266 1.00 98.19 124 MET A CA 1
ATOM 942 C C . MET A 1 124 ? -4.715 14.325 6.129 1.00 98.19 124 MET A C 1
ATOM 944 O O . MET A 1 124 ? -5.940 14.266 6.018 1.00 98.19 124 MET A O 1
ATOM 948 N N . GLU A 1 125 ? -4.129 15.190 6.951 1.00 98.38 125 GLU A N 1
ATOM 949 C CA . GLU A 1 125 ? -4.868 16.121 7.806 1.00 98.38 125 GLU A CA 1
ATOM 950 C C . GLU A 1 125 ? -5.595 17.188 6.987 1.00 98.38 125 GLU A C 1
ATOM 952 O O . GLU A 1 125 ? -6.744 17.514 7.286 1.00 98.38 125 GLU A O 1
ATOM 957 N N . ALA A 1 126 ? -5.012 17.634 5.867 1.00 97.69 126 ALA A N 1
ATOM 958 C CA . ALA A 1 126 ? -5.694 18.493 4.896 1.00 97.69 126 ALA A CA 1
ATOM 959 C C . ALA A 1 126 ? -6.972 17.859 4.304 1.00 97.69 126 ALA A C 1
ATOM 961 O O . ALA A 1 126 ? -7.802 18.561 3.728 1.00 97.69 126 ALA A O 1
ATOM 962 N N . ARG A 1 127 ? -7.146 16.538 4.445 1.00 96.12 127 ARG A N 1
ATOM 963 C CA . ARG A 1 127 ? -8.335 15.773 4.025 1.00 96.12 127 ARG A CA 1
ATOM 964 C C . ARG A 1 127 ? -9.233 15.379 5.195 1.00 96.12 127 ARG A C 1
ATOM 966 O O . ARG A 1 127 ? -10.194 14.636 5.018 1.00 96.12 127 ARG A O 1
ATOM 973 N N . GLY A 1 128 ? -8.954 15.906 6.385 1.00 96.88 128 GLY A N 1
ATOM 974 C CA . GLY A 1 128 ? -9.770 15.700 7.573 1.00 96.88 128 GLY A CA 1
ATOM 975 C C . GLY A 1 128 ? -9.490 14.397 8.312 1.00 96.88 128 GLY A C 1
ATOM 976 O O . GLY A 1 128 ? -10.313 14.001 9.135 1.00 96.88 128 GLY A O 1
ATOM 977 N N . PHE A 1 129 ? -8.377 13.716 8.040 1.00 97.81 129 PHE A N 1
ATOM 978 C CA . PHE A 1 129 ? -7.939 12.577 8.847 1.00 97.81 129 PHE A CA 1
ATOM 979 C C . PHE A 1 129 ? -7.144 13.042 10.063 1.00 97.81 129 PHE A C 1
ATOM 981 O O . PHE A 1 129 ? -6.648 14.164 10.102 1.00 97.81 129 PHE A O 1
ATOM 988 N N . LYS A 1 130 ? -7.032 12.177 11.070 1.00 98.19 130 LYS A N 1
ATOM 989 C CA . LYS A 1 130 ? -6.201 12.417 12.253 1.00 98.19 130 LYS A CA 1
ATOM 990 C C . LYS A 1 130 ? -4.932 11.595 12.136 1.00 98.19 130 LYS A C 1
ATOM 992 O O . LYS A 1 130 ? -5.019 10.404 11.830 1.00 98.19 130 LYS A O 1
ATOM 997 N N . THR A 1 131 ? -3.777 12.195 12.408 1.00 98.62 131 THR A N 1
ATOM 998 C CA . THR A 1 131 ? -2.502 11.488 12.287 1.00 98.62 131 THR A CA 1
ATOM 999 C C . THR A 1 131 ? -1.679 11.509 13.569 1.00 98.62 131 THR A C 1
ATOM 1001 O O . THR A 1 131 ? -1.739 12.443 14.363 1.00 98.62 131 THR A O 1
ATOM 1004 N N . PHE A 1 132 ? -0.909 10.444 13.768 1.00 98.38 132 PHE A N 1
ATOM 1005 C CA . PHE A 1 132 ? 0.065 10.275 14.841 1.00 98.38 132 PHE A CA 1
ATOM 1006 C C . PHE A 1 132 ? 1.373 9.811 14.207 1.00 98.38 132 PHE A C 1
ATOM 1008 O O . PHE A 1 132 ? 1.353 8.951 13.327 1.00 98.38 132 PHE A O 1
ATOM 1015 N N . LEU A 1 133 ? 2.508 10.384 14.606 1.00 98.62 133 LEU A N 1
ATOM 1016 C CA . LEU A 1 133 ? 3.785 10.150 13.926 1.00 98.62 133 LEU A CA 1
ATOM 1017 C C . LEU A 1 133 ? 4.685 9.234 14.749 1.00 98.62 133 LEU A C 1
ATOM 1019 O O . LEU A 1 133 ? 4.975 9.523 15.907 1.00 98.62 133 LEU A O 1
ATOM 1023 N N . GLU A 1 134 ? 5.187 8.183 14.111 1.00 97.81 134 GLU A N 1
ATOM 1024 C CA . GLU A 1 134 ? 6.212 7.294 14.647 1.00 97.81 134 GLU A CA 1
ATOM 1025 C C . GLU A 1 134 ? 7.456 7.381 13.750 1.00 97.81 134 GLU A C 1
ATOM 1027 O O . GLU A 1 134 ? 7.576 6.700 12.735 1.00 97.81 134 GLU A O 1
ATOM 1032 N N . GLU A 1 135 ? 8.397 8.261 14.104 1.00 97.69 135 GLU A N 1
ATOM 1033 C CA . GLU A 1 135 ? 9.605 8.516 13.300 1.00 97.69 135 GLU A CA 1
ATOM 1034 C C . GLU A 1 135 ? 10.737 7.487 13.551 1.00 97.69 135 GLU A C 1
ATOM 1036 O O . GLU A 1 135 ? 11.900 7.735 13.222 1.00 97.69 135 GLU A O 1
ATOM 1041 N N . ARG A 1 136 ? 10.430 6.317 14.140 1.00 95.81 136 ARG A N 1
ATOM 1042 C CA . ARG A 1 136 ? 11.373 5.200 14.339 1.00 95.81 136 ARG A CA 1
ATOM 1043 C C . ARG A 1 136 ? 11.201 4.097 13.297 1.00 95.81 136 ARG A C 1
ATOM 1045 O O . ARG A 1 136 ? 10.112 3.817 12.797 1.00 95.81 136 ARG A O 1
ATOM 1052 N N . ARG A 1 137 ? 12.296 3.371 13.051 1.00 95.19 137 ARG A N 1
ATOM 1053 C CA . ARG A 1 137 ? 12.287 2.126 12.268 1.00 95.19 137 ARG A CA 1
ATOM 1054 C C . ARG A 1 137 ? 11.323 1.106 12.877 1.00 95.19 137 ARG A C 1
ATOM 1056 O O . ARG A 1 137 ? 11.308 0.917 14.094 1.00 95.19 137 ARG A O 1
ATOM 1063 N N . PHE A 1 138 ? 10.589 0.408 12.016 1.00 96.44 138 PHE A N 1
ATOM 1064 C CA . PHE A 1 138 ? 9.847 -0.784 12.411 1.00 96.44 138 PHE A CA 1
ATOM 1065 C C . PHE A 1 138 ? 10.798 -1.977 12.560 1.00 96.44 138 PHE A C 1
ATOM 1067 O O . PHE A 1 138 ? 11.734 -2.135 11.772 1.00 96.44 138 PHE A O 1
ATOM 1074 N N . GLY A 1 139 ? 10.558 -2.822 13.558 1.00 93.81 139 GLY A N 1
ATOM 1075 C CA . GLY A 1 139 ? 11.373 -4.001 13.824 1.00 93.81 139 GLY A CA 1
ATOM 1076 C C . GLY A 1 139 ? 10.816 -4.840 14.968 1.00 93.81 139 GLY A C 1
ATOM 1077 O O . GLY A 1 139 ? 9.772 -4.527 15.530 1.00 93.81 139 GLY A O 1
ATOM 1078 N N . ALA A 1 140 ? 11.537 -5.899 15.337 1.00 93.31 140 ALA A N 1
ATOM 1079 C CA . ALA A 1 140 ? 11.086 -6.884 16.328 1.00 93.31 140 ALA A CA 1
ATOM 1080 C C . ALA A 1 140 ? 10.912 -6.340 17.760 1.00 93.31 140 ALA A C 1
ATOM 1082 O O . ALA A 1 140 ? 10.347 -7.033 18.596 1.00 93.31 140 ALA A O 1
ATOM 1083 N N . TRP A 1 141 ? 11.409 -5.133 18.044 1.00 94.44 141 TRP A N 1
ATOM 1084 C CA . TRP A 1 141 ? 11.210 -4.425 19.316 1.00 94.44 141 TRP A CA 1
ATOM 1085 C C . TRP A 1 141 ? 9.882 -3.665 19.383 1.00 94.44 141 TRP A C 1
ATOM 1087 O O . TRP A 1 141 ? 9.532 -3.142 20.440 1.00 94.44 141 TRP A O 1
ATOM 1097 N N . MET A 1 142 ? 9.195 -3.512 18.250 1.00 94.94 142 MET A N 1
ATOM 1098 C CA . MET A 1 142 ? 7.947 -2.773 18.189 1.00 94.94 142 MET A CA 1
ATOM 1099 C C . MET A 1 142 ? 6.831 -3.625 18.781 1.00 94.94 142 MET A C 1
ATOM 1101 O O . MET A 1 142 ? 6.669 -4.775 18.385 1.00 94.94 142 MET A O 1
ATOM 1105 N N . HIS A 1 143 ? 6.051 -3.044 19.684 1.00 95.00 143 HIS A N 1
ATOM 1106 C CA . HIS A 1 143 ? 4.838 -3.640 20.226 1.00 95.00 143 HIS A CA 1
ATOM 1107 C C . HIS A 1 143 ? 3.776 -2.557 20.303 1.00 95.00 143 HIS A C 1
ATOM 1109 O O . HIS A 1 143 ? 4.050 -1.496 20.869 1.00 95.00 143 HIS A O 1
ATOM 1115 N N . ARG A 1 144 ? 2.597 -2.825 19.735 1.00 93.88 144 ARG A N 1
ATOM 1116 C CA . ARG A 1 144 ? 1.459 -1.927 19.897 1.00 93.88 144 ARG A CA 1
ATOM 1117 C C . ARG A 1 144 ? 0.958 -1.963 21.337 1.00 93.88 144 ARG A C 1
ATOM 1119 O O . ARG A 1 144 ? 0.998 -3.016 21.980 1.00 93.88 144 ARG A O 1
ATOM 1126 N N . THR A 1 145 ? 0.426 -0.852 21.814 1.00 92.94 145 THR A N 1
ATOM 1127 C CA . THR A 1 145 ? -0.410 -0.813 23.015 1.00 92.94 145 THR A CA 1
ATOM 1128 C C . THR A 1 145 ? -1.879 -1.075 22.663 1.00 92.94 145 THR A C 1
ATOM 1130 O O . THR A 1 145 ? -2.281 -1.104 21.494 1.00 92.94 145 THR A O 1
ATOM 1133 N N . ASP A 1 146 ? -2.707 -1.315 23.681 1.00 90.38 146 ASP A N 1
ATOM 1134 C CA . ASP A 1 146 ? -4.126 -1.648 23.490 1.00 90.38 146 ASP A CA 1
ATOM 1135 C C . ASP A 1 146 ? -4.939 -0.493 22.888 1.00 90.38 146 ASP A C 1
ATOM 1137 O O . ASP A 1 146 ? -5.943 -0.729 22.214 1.00 90.38 146 ASP A O 1
ATOM 1141 N N . ASP A 1 147 ? -4.501 0.747 23.109 1.00 91.31 147 ASP A N 1
ATOM 1142 C CA . ASP A 1 147 ? -5.108 1.960 22.573 1.00 91.31 147 ASP A CA 1
ATOM 1143 C C . ASP A 1 147 ? -4.623 2.311 21.159 1.00 91.31 147 ASP A C 1
ATOM 1145 O O . ASP A 1 147 ? -5.212 3.170 20.510 1.00 91.31 147 ASP A O 1
ATOM 1149 N N . GLU A 1 148 ? -3.609 1.639 20.621 1.00 94.38 148 GLU A N 1
ATOM 1150 C CA . GLU A 1 148 ? -3.128 1.871 19.257 1.00 94.38 148 GLU A CA 1
ATOM 1151 C C . GLU A 1 148 ? -3.931 1.077 18.206 1.00 94.38 148 GLU A C 1
ATOM 1153 O O . GLU A 1 148 ? -4.624 0.105 18.529 1.00 94.38 148 GLU A O 1
ATOM 1158 N N . PRO A 1 149 ? -3.886 1.466 16.914 1.00 96.12 149 PRO A N 1
ATOM 1159 C CA . PRO A 1 149 ? -4.535 0.702 15.855 1.00 96.12 149 PRO A CA 1
ATOM 1160 C C . PRO A 1 149 ? -4.060 -0.757 15.818 1.00 96.12 149 PRO A C 1
ATOM 1162 O O . PRO A 1 149 ? -2.871 -1.038 15.690 1.00 96.12 149 PRO A O 1
ATOM 1165 N N . ALA A 1 150 ? -5.005 -1.696 15.860 1.00 96.19 150 ALA A N 1
ATOM 1166 C CA . ALA A 1 150 ? -4.707 -3.127 15.774 1.00 96.19 150 ALA A CA 1
ATOM 1167 C C . ALA A 1 150 ? -4.606 -3.649 14.328 1.00 96.19 150 ALA A C 1
ATOM 1169 O O . ALA A 1 150 ? -4.248 -4.808 14.119 1.00 96.19 150 ALA A O 1
ATOM 1170 N N . VAL A 1 151 ? -4.927 -2.805 13.339 1.00 97.62 151 VAL A N 1
ATOM 1171 C CA . VAL A 1 151 ? -4.789 -3.112 11.911 1.00 97.62 151 VAL A CA 1
ATOM 1172 C C . VAL A 1 151 ? -3.596 -2.354 11.339 1.00 97.62 151 VAL A C 1
ATOM 1174 O O . VAL A 1 151 ? -3.580 -1.122 11.372 1.00 97.62 151 VAL A O 1
ATOM 1177 N N . ALA A 1 152 ? -2.626 -3.076 10.778 1.00 98.00 152 ALA A N 1
ATOM 1178 C CA . ALA A 1 152 ? -1.443 -2.492 10.154 1.00 98.00 152 ALA A CA 1
ATOM 1179 C C . ALA A 1 152 ? -1.405 -2.715 8.640 1.00 98.00 152 ALA A C 1
ATOM 1181 O O . ALA A 1 152 ? -1.703 -3.802 8.144 1.00 98.00 152 ALA A O 1
ATOM 1182 N N . LEU A 1 153 ? -0.973 -1.688 7.914 1.00 98.69 153 LEU A N 1
ATOM 1183 C CA . LEU A 1 153 ? -0.656 -1.730 6.494 1.00 98.69 153 LEU A CA 1
ATOM 1184 C C . LEU A 1 153 ? 0.849 -1.567 6.328 1.00 98.69 153 LEU A C 1
ATOM 1186 O O . LEU A 1 153 ? 1.393 -0.495 6.587 1.00 98.69 153 LEU A O 1
ATOM 1190 N N . CYS A 1 154 ? 1.529 -2.623 5.898 1.00 98.38 154 CYS A N 1
ATOM 1191 C CA . CYS A 1 154 ? 2.976 -2.617 5.738 1.00 98.38 154 CYS A CA 1
ATOM 1192 C C . CYS A 1 154 ? 3.366 -2.457 4.266 1.00 98.38 154 CYS A C 1
ATOM 1194 O O . CYS A 1 154 ? 2.803 -3.107 3.383 1.00 98.38 154 CYS A O 1
ATOM 1196 N N . SER A 1 155 ? 4.316 -1.561 4.010 1.00 95.50 155 SER A N 1
ATOM 1197 C CA . SER A 1 155 ? 4.848 -1.249 2.679 1.00 95.50 155 SER A CA 1
ATOM 1198 C C . SER A 1 155 ? 6.376 -1.148 2.638 1.00 95.50 155 SER A C 1
ATOM 1200 O O . SER A 1 155 ? 6.947 -0.588 1.700 1.00 95.50 155 SER A O 1
ATOM 1202 N N . VAL A 1 156 ? 7.049 -1.638 3.682 1.00 92.38 156 VAL A N 1
ATOM 1203 C CA . VAL A 1 156 ? 8.512 -1.601 3.769 1.00 92.38 156 VAL A CA 1
ATOM 1204 C C . VAL A 1 156 ? 9.137 -2.641 2.843 1.00 92.38 156 VAL A C 1
ATOM 1206 O O . VAL A 1 156 ? 8.584 -3.711 2.603 1.00 92.38 156 VAL A O 1
ATOM 1209 N N . ASP A 1 157 ? 10.334 -2.341 2.361 1.00 85.75 157 ASP A N 1
ATOM 1210 C CA . ASP A 1 157 ? 11.040 -3.102 1.329 1.00 85.75 157 ASP A CA 1
ATOM 1211 C C . ASP A 1 157 ? 12.109 -4.060 1.877 1.00 85.75 157 ASP A C 1
ATOM 1213 O O . ASP A 1 157 ? 12.760 -4.766 1.110 1.00 85.75 157 ASP A O 1
ATOM 1217 N N . ASN A 1 158 ? 12.299 -4.117 3.197 1.00 87.06 158 ASN A N 1
ATOM 1218 C CA . ASN A 1 158 ? 13.361 -4.910 3.809 1.00 87.06 158 ASN A CA 1
ATOM 1219 C C . ASN A 1 158 ? 12.814 -6.133 4.556 1.00 87.06 158 ASN A C 1
ATOM 1221 O O . ASN A 1 158 ? 11.895 -6.036 5.375 1.00 87.06 158 ASN A O 1
ATOM 1225 N N . ALA A 1 159 ? 13.430 -7.289 4.296 1.00 90.44 159 ALA A N 1
ATOM 1226 C CA . ALA A 1 159 ? 13.052 -8.565 4.895 1.00 90.44 159 ALA A CA 1
ATOM 1227 C C . ALA A 1 159 ? 13.033 -8.542 6.437 1.00 90.44 159 ALA A C 1
ATOM 1229 O O . ALA A 1 159 ? 12.044 -9.015 6.996 1.00 90.44 159 ALA A O 1
ATOM 1230 N N . PRO A 1 160 ? 14.015 -7.948 7.156 1.00 91.31 160 PRO A N 1
ATOM 1231 C CA . PRO A 1 160 ? 13.998 -7.937 8.620 1.00 91.31 160 PRO A CA 1
ATOM 1232 C C . PRO A 1 160 ? 12.756 -7.268 9.224 1.00 91.31 160 PRO A C 1
ATOM 1234 O O . PRO A 1 160 ? 12.161 -7.812 10.154 1.00 91.31 160 PRO A O 1
ATOM 1237 N N . ALA A 1 161 ? 12.329 -6.118 8.690 1.00 93.56 161 ALA A N 1
ATOM 1238 C CA . ALA A 1 161 ? 11.123 -5.441 9.161 1.00 93.56 161 ALA A CA 1
ATOM 1239 C C . ALA A 1 161 ? 9.862 -6.246 8.824 1.00 93.56 161 ALA A C 1
ATOM 1241 O O . ALA A 1 161 ? 9.004 -6.421 9.689 1.00 93.56 161 ALA A O 1
ATOM 1242 N N . ARG A 1 162 ? 9.760 -6.791 7.603 1.00 95.31 162 ARG A N 1
ATOM 1243 C CA . ARG A 1 162 ? 8.595 -7.598 7.205 1.00 95.31 162 ARG A CA 1
ATOM 1244 C C . ARG A 1 162 ? 8.495 -8.888 8.038 1.00 95.31 162 ARG A C 1
ATOM 1246 O O . ARG A 1 162 ? 7.404 -9.257 8.451 1.00 95.31 162 ARG A O 1
ATOM 1253 N N . SER A 1 163 ? 9.622 -9.518 8.370 1.00 95.56 163 SER A N 1
ATOM 1254 C CA . SER A 1 163 ? 9.716 -10.705 9.240 1.00 95.56 163 SER A CA 1
ATOM 1255 C C . SER A 1 163 ? 9.142 -10.472 10.647 1.00 95.56 163 SER A C 1
ATOM 1257 O O . SER A 1 163 ? 8.596 -11.380 11.274 1.00 95.56 163 SER A O 1
ATOM 1259 N N . ALA A 1 164 ? 9.235 -9.235 11.147 1.00 95.69 164 ALA A N 1
ATOM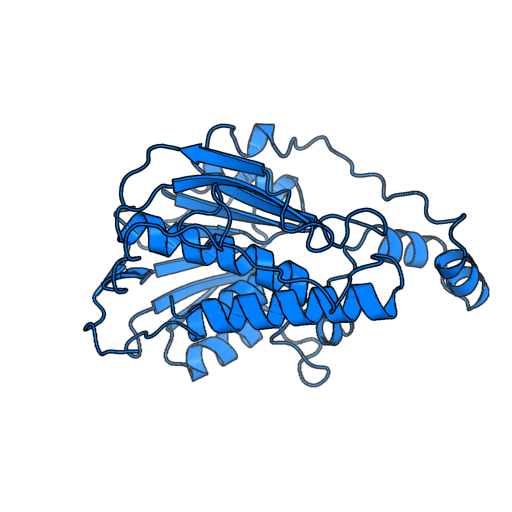 1260 C CA . ALA A 1 164 ? 8.824 -8.860 12.496 1.00 95.69 164 ALA A CA 1
ATOM 1261 C C . ALA A 1 164 ? 7.322 -8.545 12.650 1.00 95.69 164 ALA A C 1
ATOM 1263 O O . ALA A 1 164 ? 6.868 -8.370 13.780 1.00 95.69 164 ALA A O 1
ATOM 1264 N N . LEU A 1 165 ? 6.545 -8.479 11.560 1.00 96.69 165 LEU A N 1
ATOM 1265 C CA . LEU A 1 165 ? 5.167 -7.960 11.572 1.00 96.69 165 LEU A CA 1
ATOM 1266 C C . LEU A 1 165 ? 4.244 -8.658 12.579 1.00 96.69 165 LEU A C 1
ATOM 1268 O O . LEU A 1 165 ? 3.530 -7.991 13.323 1.00 96.69 165 LEU A O 1
ATOM 1272 N N . GLU A 1 166 ? 4.298 -9.989 12.659 1.00 95.50 166 GLU A N 1
ATOM 1273 C CA . GLU A 1 166 ? 3.448 -10.774 13.571 1.00 95.50 166 GLU A CA 1
ATOM 1274 C C . GLU A 1 166 ? 3.857 -10.656 15.050 1.00 95.50 166 GLU A C 1
ATOM 1276 O O . GLU A 1 166 ? 3.105 -11.065 15.932 1.00 95.50 166 GLU A O 1
ATOM 1281 N N . ARG A 1 167 ? 5.033 -10.087 15.352 1.00 95.62 167 ARG A N 1
ATOM 1282 C CA . ARG A 1 167 ? 5.522 -9.901 16.732 1.00 95.62 167 ARG A CA 1
ATOM 1283 C C . ARG A 1 167 ? 5.024 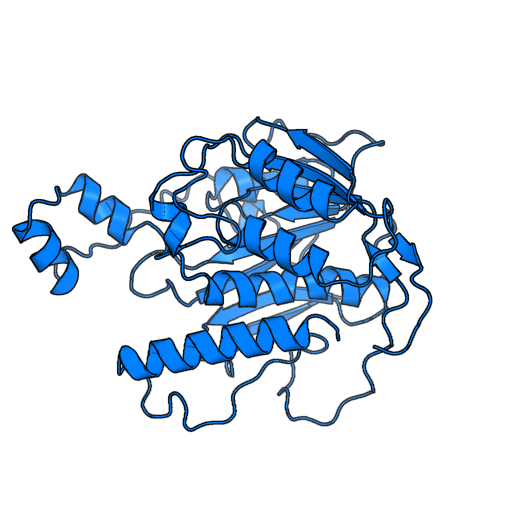-8.602 17.359 1.00 95.62 167 ARG A C 1
ATOM 1285 O O . ARG A 1 167 ? 5.005 -8.493 18.582 1.00 95.62 167 ARG A O 1
ATOM 1292 N N . ALA A 1 168 ? 4.585 -7.650 16.536 1.00 95.94 168 ALA A N 1
ATOM 1293 C CA . ALA A 1 168 ? 4.184 -6.323 16.989 1.00 95.94 168 ALA A CA 1
ATOM 1294 C C . ALA A 1 168 ? 2.805 -6.270 17.664 1.00 95.94 168 ALA A C 1
ATOM 1296 O O . ALA A 1 168 ? 2.410 -5.219 18.160 1.00 95.94 168 ALA A O 1
ATOM 1297 N N . GLY A 1 169 ? 2.089 -7.396 17.732 1.00 95.50 169 GLY A N 1
ATOM 1298 C CA . GLY A 1 169 ? 0.808 -7.494 18.433 1.00 95.50 169 GLY A CA 1
ATOM 1299 C C . GLY A 1 169 ? -0.393 -7.002 17.627 1.00 95.50 169 GLY A C 1
ATOM 1300 O O . GLY A 1 169 ? -1.469 -6.866 18.194 1.00 95.50 169 GLY A O 1
ATOM 1301 N N . PHE A 1 170 ? -0.242 -6.736 16.326 1.00 96.31 170 PHE A N 1
ATOM 1302 C CA . PHE A 1 170 ? -1.374 -6.447 15.443 1.00 96.31 170 PHE A CA 1
ATOM 1303 C C . PHE A 1 170 ? -2.271 -7.675 15.274 1.00 96.31 170 PHE A C 1
ATOM 1305 O O . PHE A 1 170 ? -1.794 -8.781 15.021 1.00 96.31 170 PHE A O 1
ATOM 1312 N N . ASP A 1 171 ? -3.577 -7.459 15.336 1.00 94.81 171 ASP A N 1
ATOM 1313 C CA . ASP A 1 171 ? -4.586 -8.503 15.151 1.00 94.81 171 ASP A CA 1
ATOM 1314 C C . ASP A 1 171 ? -4.782 -8.803 13.659 1.00 94.81 171 ASP A C 1
ATOM 1316 O O . ASP A 1 171 ? -5.180 -9.905 13.267 1.00 94.81 171 ASP A O 1
ATOM 1320 N N . PHE A 1 172 ? -4.494 -7.809 12.814 1.00 96.44 172 PHE A N 1
ATOM 1321 C CA . PHE A 1 172 ? -4.554 -7.937 11.372 1.00 96.44 172 PHE A CA 1
ATOM 1322 C C . PHE A 1 172 ? -3.490 -7.079 10.688 1.00 96.44 172 PHE A C 1
ATOM 1324 O O . PHE A 1 172 ? -3.401 -5.875 10.906 1.00 96.44 172 PHE A O 1
ATOM 1331 N N . VAL A 1 173 ? -2.705 -7.695 9.812 1.00 97.50 173 VAL A N 1
ATOM 1332 C CA . VAL A 1 173 ? -1.722 -7.009 8.977 1.00 97.50 173 VAL A CA 1
ATOM 1333 C C . VAL A 1 173 ? -2.033 -7.297 7.520 1.00 97.50 173 VAL A C 1
ATOM 1335 O O . VAL A 1 173 ? -2.254 -8.452 7.156 1.00 97.50 173 VAL A O 1
ATOM 1338 N N . VAL A 1 174 ? -1.998 -6.265 6.683 1.00 98.12 174 VAL A N 1
ATOM 1339 C CA . VAL A 1 174 ? -1.931 -6.408 5.229 1.00 98.12 174 VAL A CA 1
ATOM 1340 C C . VAL A 1 174 ? -0.604 -5.826 4.768 1.00 98.12 174 VAL A C 1
ATOM 1342 O O . VAL A 1 174 ? -0.279 -4.667 5.010 1.00 98.12 174 VAL A O 1
ATOM 1345 N N . GLU A 1 175 ? 0.201 -6.665 4.152 1.00 97.31 175 GLU A N 1
ATOM 1346 C CA . GLU A 1 175 ? 1.569 -6.394 3.747 1.00 97.31 175 GLU A CA 1
ATOM 1347 C C . GLU A 1 175 ? 1.607 -6.430 2.221 1.00 97.31 175 GLU A C 1
ATOM 1349 O O . GLU A 1 175 ? 0.987 -7.306 1.621 1.00 97.31 175 GLU A O 1
ATOM 1354 N N . SER A 1 176 ? 2.294 -5.490 1.576 1.00 96.81 176 SER A N 1
ATOM 1355 C CA . SER A 1 176 ? 2.574 -5.616 0.147 1.00 96.81 176 SER A CA 1
ATOM 1356 C C . SER A 1 176 ? 3.972 -5.136 -0.209 1.00 96.81 176 SER A C 1
ATOM 1358 O O . SER A 1 176 ? 4.546 -4.267 0.449 1.00 96.81 176 SER A O 1
ATOM 1360 N N . GLY A 1 177 ? 4.508 -5.716 -1.279 1.00 93.56 177 GLY A N 1
ATOM 1361 C CA . GLY A 1 177 ? 5.823 -5.389 -1.803 1.00 93.56 177 GLY A CA 1
ATOM 1362 C C . GLY A 1 177 ? 5.857 -5.419 -3.319 1.00 93.56 177 GLY A C 1
ATOM 1363 O O . GLY A 1 177 ? 5.016 -6.032 -3.981 1.00 93.56 177 GLY A O 1
ATOM 1364 N N . LEU A 1 178 ? 6.870 -4.752 -3.857 1.00 91.69 178 LEU A N 1
ATOM 1365 C CA . LEU A 1 178 ? 7.143 -4.672 -5.284 1.00 91.69 178 LEU A CA 1
ATOM 1366 C C . LEU A 1 178 ? 8.377 -5.503 -5.618 1.00 91.69 178 LEU A C 1
ATOM 1368 O O . LEU A 1 178 ? 9.279 -5.644 -4.791 1.00 91.69 178 LEU A O 1
ATOM 1372 N N . GLY A 1 179 ? 8.432 -6.036 -6.835 1.00 86.81 179 GLY A N 1
ATOM 1373 C CA . GLY A 1 179 ? 9.622 -6.736 -7.295 1.00 86.81 179 GLY A CA 1
ATOM 1374 C C . GLY A 1 179 ? 10.826 -5.798 -7.424 1.00 86.81 179 GLY A C 1
ATOM 1375 O O . GLY A 1 179 ? 10.703 -4.599 -7.697 1.00 86.81 179 GLY A O 1
ATOM 1376 N N . ALA A 1 180 ? 12.013 -6.348 -7.195 1.00 75.88 180 ALA A N 1
ATOM 1377 C CA . ALA A 1 180 ? 13.274 -5.629 -7.278 1.00 75.88 180 ALA A CA 1
ATOM 1378 C C . ALA A 1 180 ? 13.959 -5.832 -8.638 1.00 75.88 180 ALA A C 1
ATOM 1380 O O . ALA A 1 180 ? 13.971 -6.920 -9.224 1.00 75.88 180 ALA A O 1
ATOM 1381 N N . GLY A 1 181 ? 14.578 -4.762 -9.127 1.00 72.81 181 GLY A N 1
ATOM 1382 C CA . GLY A 1 181 ? 15.410 -4.780 -10.320 1.00 72.81 181 GLY A CA 1
ATOM 1383 C C . GLY A 1 181 ? 14.699 -4.997 -11.661 1.00 72.81 181 GLY A C 1
ATOM 1384 O O . GLY A 1 181 ? 13.472 -5.100 -11.737 1.00 72.81 181 GLY A O 1
ATOM 1385 N N . PRO A 1 182 ? 15.472 -5.051 -12.760 1.00 70.69 182 PRO A N 1
ATOM 1386 C CA . PRO A 1 182 ? 14.943 -4.846 -14.113 1.00 70.69 182 PRO A CA 1
ATOM 1387 C C . PRO A 1 182 ? 13.992 -5.930 -14.610 1.00 70.69 182 PRO A C 1
ATOM 1389 O O . PRO A 1 182 ? 13.198 -5.683 -15.509 1.00 70.69 182 PRO A O 1
ATOM 1392 N N . GLN A 1 183 ? 14.079 -7.134 -14.048 1.00 77.81 183 GLN A N 1
ATOM 1393 C CA . GLN A 1 183 ? 13.249 -8.261 -14.475 1.00 77.81 183 GLN A CA 1
ATOM 1394 C C . GLN A 1 183 ? 11.919 -8.326 -13.720 1.00 77.81 183 GLN A C 1
ATOM 1396 O O . GLN A 1 183 ? 10.975 -8.934 -14.211 1.00 77.81 183 GLN A O 1
ATOM 1401 N N . SER A 1 184 ? 11.825 -7.704 -12.538 1.00 84.31 184 SER A N 1
ATOM 1402 C CA . SER A 1 184 ? 10.653 -7.853 -11.666 1.00 84.31 184 SER A CA 1
ATOM 1403 C C . SER A 1 184 ? 10.036 -6.537 -11.189 1.00 84.31 184 SER A C 1
ATOM 1405 O O . SER A 1 184 ? 9.057 -6.570 -10.457 1.00 84.31 184 SER A O 1
ATOM 1407 N N . PHE A 1 185 ? 10.513 -5.372 -11.642 1.00 86.44 185 PHE A N 1
ATOM 1408 C CA . PHE A 1 185 ? 9.978 -4.060 -11.234 1.00 86.44 185 PHE A CA 1
ATOM 1409 C C . PHE A 1 185 ? 8.475 -3.851 -11.514 1.00 86.44 185 PHE A C 1
ATOM 1411 O O . PHE A 1 185 ? 7.868 -2.950 -10.941 1.00 86.44 185 PHE A O 1
ATOM 1418 N N . ARG A 1 186 ? 7.871 -4.664 -12.396 1.00 91.69 186 ARG A N 1
ATOM 1419 C CA . ARG A 1 186 ? 6.423 -4.685 -12.677 1.00 91.69 186 ARG A CA 1
ATOM 1420 C C . ARG A 1 186 ? 5.630 -5.670 -11.820 1.00 91.69 186 ARG A C 1
ATOM 1422 O O . ARG A 1 186 ? 4.400 -5.672 -11.914 1.00 91.69 186 ARG A O 1
ATOM 1429 N N . ASN A 1 187 ? 6.311 -6.479 -11.015 1.00 94.56 187 ASN A N 1
ATOM 1430 C CA . ASN A 1 187 ? 5.705 -7.482 -10.155 1.00 94.56 187 ASN A CA 1
ATOM 1431 C C . ASN A 1 187 ? 5.284 -6.858 -8.828 1.00 94.56 187 ASN A C 1
ATOM 1433 O O . ASN A 1 187 ? 5.938 -5.949 -8.309 1.00 94.56 187 ASN A O 1
ATOM 1437 N N . PHE A 1 188 ? 4.216 -7.394 -8.259 1.00 95.56 188 PHE A N 1
ATOM 1438 C CA . PHE A 1 188 ? 3.722 -7.035 -6.943 1.00 95.56 188 PHE A CA 1
ATOM 1439 C C . PHE A 1 188 ? 3.259 -8.282 -6.199 1.00 95.56 188 PHE A C 1
ATOM 1441 O O . PHE A 1 188 ? 2.874 -9.281 -6.804 1.00 95.56 188 PHE A O 1
ATOM 1448 N N . SER A 1 189 ? 3.271 -8.206 -4.874 1.00 95.88 189 SER A N 1
ATOM 1449 C CA . SER A 1 189 ? 2.643 -9.210 -4.019 1.00 95.88 189 SER A CA 1
ATOM 1450 C C . SER A 1 189 ? 2.001 -8.559 -2.804 1.00 95.88 189 SER A C 1
ATOM 1452 O O . SER A 1 189 ? 2.472 -7.530 -2.324 1.00 95.88 189 SER A O 1
ATOM 1454 N N . MET A 1 190 ? 0.934 -9.175 -2.313 1.00 97.38 190 MET A N 1
ATOM 1455 C CA . MET A 1 190 ? 0.215 -8.848 -1.094 1.00 97.38 190 MET A CA 1
ATOM 1456 C C . MET A 1 190 ? 0.121 -10.110 -0.239 1.00 97.38 190 MET A C 1
ATOM 1458 O O . MET A 1 190 ? -0.233 -11.175 -0.745 1.00 97.38 190 MET A O 1
ATOM 1462 N N . HIS A 1 191 ? 0.369 -9.974 1.056 1.00 97.81 191 HIS A N 1
ATOM 1463 C CA . HIS A 1 191 ? 0.161 -11.009 2.058 1.00 97.81 191 HIS A CA 1
ATOM 1464 C C . HIS A 1 191 ? -0.685 -10.455 3.199 1.00 97.81 191 HIS A C 1
ATOM 1466 O O . HIS A 1 191 ? -0.620 -9.267 3.515 1.00 97.81 191 HIS A O 1
ATOM 1472 N N . THR A 1 192 ? -1.448 -11.313 3.866 1.00 97.38 192 THR A N 1
ATOM 1473 C CA . THR A 1 192 ? -2.083 -10.948 5.139 1.00 97.38 192 THR A CA 1
ATOM 1474 C C . THR A 1 192 ? -1.513 -11.752 6.287 1.00 97.38 192 THR A C 1
ATOM 1476 O O . THR A 1 192 ? -1.263 -12.945 6.118 1.00 97.38 192 THR A O 1
ATOM 1479 N N . PHE A 1 193 ? -1.444 -11.151 7.473 1.00 95.69 193 PHE A N 1
ATOM 1480 C CA . PHE A 1 193 ? -1.140 -11.853 8.715 1.00 95.69 193 PHE A CA 1
ATOM 1481 C C . PHE A 1 193 ? -2.257 -11.654 9.749 1.00 95.69 193 PHE A C 1
ATOM 1483 O O . PHE A 1 193 ? -2.776 -10.542 9.866 1.00 95.69 193 PHE A O 1
ATOM 1490 N N . PRO A 1 194 ? -2.660 -12.703 10.489 1.00 93.75 194 PRO A N 1
ATOM 1491 C CA . PRO A 1 194 ? -2.199 -14.092 10.385 1.00 93.75 194 PRO A CA 1
ATOM 1492 C C . PRO A 1 194 ? -2.648 -14.775 9.078 1.00 93.75 194 PRO A C 1
ATOM 1494 O O . PRO A 1 194 ? -3.844 -14.857 8.774 1.00 93.75 194 PRO A O 1
ATOM 1497 N N . GLY A 1 195 ? -1.679 -15.302 8.329 1.00 92.19 195 GLY A N 1
ATOM 1498 C CA . GLY A 1 195 ? -1.851 -15.850 6.982 1.00 92.19 195 GLY A CA 1
ATOM 1499 C C . GLY A 1 195 ? -1.585 -17.355 6.886 1.00 92.19 195 GLY A C 1
ATOM 1500 O O . GLY A 1 195 ? -1.388 -18.016 7.905 1.00 92.19 195 GLY A O 1
ATOM 1501 N N . PRO A 1 196 ? -1.565 -17.918 5.663 1.00 90.12 196 PRO A N 1
ATOM 1502 C CA . PRO A 1 196 ? -1.253 -19.334 5.439 1.00 90.12 196 PRO A CA 1
ATOM 1503 C C . PRO A 1 196 ? 0.211 -19.688 5.754 1.00 90.12 196 PRO A C 1
ATOM 1505 O O . PRO A 1 196 ? 0.517 -20.841 6.053 1.00 90.12 196 PRO A O 1
ATOM 1508 N N . ARG A 1 197 ? 1.119 -18.707 5.698 1.00 93.38 197 ARG A N 1
ATOM 1509 C CA . ARG A 1 197 ? 2.517 -18.821 6.135 1.00 93.38 197 ARG A CA 1
ATOM 1510 C C . ARG A 1 197 ? 2.839 -17.661 7.066 1.00 93.38 197 ARG A C 1
ATOM 1512 O O . ARG A 1 197 ? 2.263 -16.583 6.920 1.00 93.38 197 ARG A O 1
ATOM 1519 N N . ARG A 1 198 ? 3.760 -17.882 8.004 1.00 94.75 198 ARG A N 1
ATOM 1520 C CA . ARG A 1 198 ? 4.220 -16.824 8.909 1.00 94.75 198 ARG A CA 1
ATOM 1521 C C . ARG A 1 198 ? 5.118 -15.830 8.186 1.00 94.75 198 ARG A C 1
ATOM 1523 O O . ARG A 1 198 ? 5.879 -16.220 7.299 1.00 94.75 198 ARG A O 1
ATOM 1530 N N . ALA A 1 199 ? 5.104 -14.578 8.626 1.00 95.12 199 ALA A N 1
ATOM 1531 C CA . ALA A 1 199 ? 5.959 -13.519 8.101 1.00 95.12 199 ALA A CA 1
ATOM 1532 C C . ALA A 1 199 ? 7.448 -13.900 8.178 1.00 95.12 199 ALA A C 1
ATOM 1534 O O . ALA A 1 199 ? 8.188 -13.711 7.217 1.00 95.12 199 ALA A O 1
ATOM 1535 N N . GLU A 1 200 ? 7.868 -14.538 9.276 1.00 94.44 200 GLU A N 1
ATOM 1536 C CA . GLU A 1 200 ? 9.249 -15.005 9.477 1.00 94.44 200 GLU A CA 1
ATOM 1537 C C . GLU A 1 200 ? 9.678 -16.139 8.532 1.00 94.44 200 GLU A C 1
ATOM 1539 O O . GLU A 1 200 ? 10.868 -16.332 8.296 1.00 94.44 200 GLU A O 1
ATOM 1544 N N . GLN A 1 201 ? 8.714 -16.889 7.988 1.00 93.50 201 GLN A N 1
ATOM 1545 C CA . GLN A 1 201 ? 8.962 -17.962 7.021 1.00 93.50 201 GLN A CA 1
ATOM 1546 C C . GLN A 1 201 ? 8.992 -17.444 5.587 1.00 93.50 201 GLN A C 1
ATOM 1548 O O . GLN A 1 201 ? 9.672 -18.029 4.749 1.00 93.50 201 GLN A O 1
ATOM 1553 N N . LEU A 1 202 ? 8.212 -16.398 5.302 1.00 92.06 202 LEU A N 1
ATOM 1554 C CA . LEU A 1 202 ? 8.244 -15.723 4.012 1.00 92.06 202 LEU A CA 1
ATOM 1555 C C . LEU A 1 202 ? 9.541 -14.931 3.880 1.00 92.06 202 LEU A C 1
ATOM 1557 O O . LEU A 1 202 ? 10.233 -15.094 2.885 1.00 92.06 202 LEU A O 1
ATOM 1561 N N . TRP A 1 203 ? 9.895 -14.153 4.908 1.00 91.31 203 TRP A N 1
ATOM 1562 C CA . TRP A 1 203 ? 11.033 -13.233 4.910 1.00 91.31 203 TRP A CA 1
ATOM 1563 C C . TRP A 1 203 ? 12.071 -13.652 5.966 1.00 91.31 203 TRP A C 1
ATOM 1565 O O . TRP A 1 203 ? 12.113 -13.086 7.069 1.00 91.31 203 TRP A O 1
ATOM 1575 N N . PRO A 1 204 ? 12.899 -14.673 5.683 1.00 81.75 204 PRO A N 1
ATOM 1576 C CA . PRO A 1 204 ? 13.914 -15.135 6.618 1.00 81.75 204 PRO A CA 1
ATOM 1577 C C . PRO A 1 204 ? 15.006 -14.073 6.810 1.00 81.75 204 PRO A C 1
ATOM 1579 O O . PRO A 1 204 ? 15.510 -13.485 5.857 1.00 81.75 204 PRO A O 1
ATOM 1582 N N . ALA A 1 205 ? 15.432 -13.860 8.058 1.00 63.28 205 ALA A N 1
ATOM 1583 C CA . ALA A 1 205 ? 16.423 -12.834 8.415 1.00 63.28 205 ALA A CA 1
ATOM 1584 C C . ALA A 1 205 ? 17.810 -13.024 7.758 1.00 63.28 205 ALA A C 1
ATOM 1586 O O . ALA A 1 205 ? 18.641 -12.120 7.800 1.00 63.28 205 ALA A O 1
ATOM 1587 N N . THR A 1 206 ? 18.070 -14.197 7.174 1.00 57.66 206 THR A N 1
ATOM 1588 C CA . THR A 1 206 ? 19.332 -14.571 6.520 1.00 57.66 206 THR A CA 1
ATOM 1589 C C . THR A 1 206 ? 19.365 -14.296 5.018 1.00 57.66 206 THR A C 1
ATOM 1591 O O . THR A 1 206 ? 20.408 -14.510 4.402 1.00 57.66 206 THR A O 1
ATOM 1594 N N . GLU A 1 207 ? 18.265 -13.854 4.402 1.00 55.94 207 GLU A N 1
ATOM 1595 C CA . GLU A 1 207 ? 18.275 -13.475 2.987 1.00 55.94 207 GLU A CA 1
ATOM 1596 C C . GLU A 1 207 ? 19.045 -12.164 2.788 1.00 55.94 207 GLU A C 1
ATOM 1598 O O . GLU A 1 207 ? 18.511 -11.059 2.861 1.00 55.94 207 GLU A O 1
ATOM 1603 N N . VAL A 1 208 ? 20.343 -12.298 2.516 1.00 50.19 208 VAL A N 1
ATOM 1604 C CA . VAL A 1 208 ? 21.127 -11.248 1.869 1.00 50.19 208 VAL A CA 1
ATOM 1605 C C . VAL A 1 208 ? 20.707 -11.245 0.403 1.00 50.19 208 VAL A C 1
ATOM 1607 O O . VAL A 1 208 ? 21.185 -12.055 -0.392 1.00 50.19 208 VAL A O 1
ATOM 1610 N N . THR A 1 209 ? 19.786 -10.359 0.028 1.00 52.50 209 THR A N 1
ATOM 1611 C CA . THR A 1 209 ? 19.490 -10.097 -1.383 1.00 52.50 209 THR A CA 1
ATOM 1612 C C . THR A 1 209 ? 20.723 -9.480 -2.033 1.00 52.50 209 THR A C 1
ATOM 1614 O O . THR A 1 209 ? 20.939 -8.270 -1.962 1.00 52.50 209 THR A O 1
ATOM 1617 N N . ASN A 1 210 ? 21.551 -10.310 -2.667 1.00 46.56 210 ASN A N 1
ATOM 1618 C CA . ASN A 1 210 ? 22.513 -9.826 -3.646 1.00 46.56 210 ASN A CA 1
ATOM 1619 C C . ASN A 1 210 ? 21.714 -9.197 -4.794 1.00 46.56 210 ASN A C 1
ATOM 1621 O O . ASN A 1 210 ? 20.843 -9.847 -5.374 1.00 46.56 210 ASN A O 1
ATOM 1625 N N . GLY A 1 211 ? 21.972 -7.920 -5.088 1.00 52.50 211 GLY A N 1
ATOM 1626 C CA . GLY A 1 211 ? 21.331 -7.238 -6.209 1.00 52.50 211 GLY A CA 1
ATOM 1627 C C . GLY A 1 211 ? 21.621 -7.960 -7.534 1.00 52.50 211 GLY A C 1
ATOM 1628 O O . GLY A 1 211 ? 22.679 -8.581 -7.665 1.00 52.50 211 GLY A O 1
ATOM 1629 N N . PRO A 1 212 ? 20.707 -7.904 -8.517 1.00 54.44 212 PRO A N 1
ATOM 1630 C CA . PRO A 1 212 ? 20.926 -8.545 -9.809 1.00 54.44 212 PRO A CA 1
ATOM 1631 C C . PRO A 1 212 ? 22.176 -7.971 -10.495 1.00 54.44 212 PRO A C 1
ATOM 1633 O O . PRO A 1 212 ? 22.394 -6.757 -10.480 1.00 54.44 212 PRO A O 1
ATOM 1636 N N . ASP A 1 213 ? 22.986 -8.827 -11.130 1.00 60.31 213 ASP A N 1
ATOM 1637 C CA . ASP A 1 213 ? 24.080 -8.360 -11.986 1.00 60.31 213 ASP A CA 1
ATOM 1638 C C . ASP A 1 213 ? 23.501 -7.748 -13.268 1.00 60.31 213 ASP A C 1
ATOM 1640 O O . ASP A 1 213 ? 23.084 -8.439 -14.197 1.00 60.31 213 ASP A O 1
ATOM 1644 N N . VAL A 1 214 ? 23.446 -6.419 -13.300 1.00 62.69 214 VAL A N 1
ATOM 1645 C CA . VAL A 1 214 ? 22.957 -5.636 -14.445 1.00 62.69 214 VAL A CA 1
ATOM 1646 C C . VAL A 1 214 ? 24.078 -5.137 -15.349 1.00 62.69 214 VAL A C 1
ATOM 1648 O O . VAL A 1 214 ? 23.819 -4.402 -16.303 1.00 62.69 214 VAL A O 1
ATOM 1651 N N . SER A 1 215 ? 25.334 -5.476 -15.050 1.00 61.75 215 SER A N 1
ATOM 1652 C CA . SER A 1 215 ? 26.496 -4.870 -15.707 1.00 61.75 215 SER A CA 1
ATOM 1653 C C . SER A 1 215 ? 26.540 -5.130 -17.219 1.00 61.75 215 SER A C 1
ATOM 1655 O O . SER A 1 215 ? 27.091 -4.316 -17.961 1.00 61.75 215 SER A O 1
ATOM 1657 N N . GLY A 1 216 ? 25.909 -6.217 -17.678 1.00 63.16 216 GLY A N 1
ATOM 1658 C CA . GLY A 1 216 ? 25.765 -6.574 -19.092 1.00 63.16 216 GLY A CA 1
ATOM 1659 C C . GLY A 1 216 ? 24.583 -5.926 -19.826 1.00 63.16 216 GLY A C 1
ATOM 1660 O O . GLY A 1 216 ? 24.468 -6.089 -21.039 1.00 63.16 216 GLY A O 1
ATOM 1661 N N . MET A 1 217 ? 23.694 -5.195 -19.144 1.00 70.81 217 MET A N 1
ATOM 1662 C CA . MET A 1 217 ? 22.512 -4.601 -19.781 1.00 70.81 217 MET A CA 1
ATOM 1663 C C . MET A 1 217 ? 22.866 -3.280 -20.494 1.00 70.81 217 MET A C 1
ATOM 1665 O O . MET A 1 217 ? 23.453 -2.400 -19.860 1.00 70.81 217 MET A O 1
ATOM 1669 N N . PRO A 1 218 ? 22.473 -3.064 -21.769 1.00 70.50 218 PRO A N 1
ATOM 1670 C CA . PRO A 1 218 ? 22.887 -1.890 -22.551 1.00 70.50 218 PRO A CA 1
ATOM 1671 C C . PRO A 1 218 ? 22.582 -0.534 -21.895 1.00 70.50 218 PRO A C 1
ATOM 1673 O O . PRO A 1 218 ? 23.408 0.377 -21.954 1.00 70.50 218 PRO A O 1
ATOM 1676 N N . ALA A 1 219 ? 21.429 -0.408 -21.228 1.00 64.38 219 ALA A N 1
ATOM 1677 C CA . ALA A 1 219 ? 21.033 0.811 -20.519 1.00 64.38 219 ALA A CA 1
ATOM 1678 C C . ALA A 1 219 ? 21.947 1.110 -19.315 1.00 64.38 219 ALA A C 1
ATOM 1680 O O . ALA A 1 219 ? 22.396 2.240 -19.139 1.00 64.38 219 ALA A O 1
ATOM 1681 N N . TYR A 1 220 ? 22.301 0.085 -18.538 1.00 66.12 220 TYR A N 1
ATOM 1682 C CA . TYR A 1 220 ? 23.201 0.200 -17.388 1.00 66.12 220 TYR A CA 1
ATOM 1683 C C . TYR A 1 220 ? 24.663 0.379 -17.819 1.00 66.12 220 TYR A C 1
ATOM 1685 O O . TYR A 1 220 ? 25.403 1.140 -17.202 1.00 66.12 220 TYR A O 1
ATOM 1693 N N . ALA A 1 221 ? 25.075 -0.241 -18.929 1.00 67.12 221 ALA A N 1
ATOM 1694 C CA . ALA A 1 221 ? 26.389 -0.032 -19.530 1.00 67.12 221 ALA A CA 1
ATOM 1695 C C . ALA A 1 221 ? 26.568 1.405 -20.051 1.00 67.12 221 ALA A C 1
ATOM 1697 O O . ALA A 1 221 ? 27.664 1.958 -19.957 1.00 67.12 221 ALA A O 1
ATOM 1698 N N . LYS A 1 222 ? 25.499 2.025 -20.571 1.00 68.25 222 LYS A N 1
ATOM 1699 C CA . LYS A 1 222 ? 25.492 3.443 -20.951 1.00 68.25 222 LYS A CA 1
ATOM 1700 C C . LYS A 1 222 ? 25.582 4.350 -19.721 1.00 68.25 222 LYS A C 1
ATOM 1702 O O . LYS A 1 222 ? 26.467 5.190 -19.681 1.00 68.25 222 LYS A O 1
ATOM 1707 N N . LEU A 1 223 ? 24.781 4.101 -18.682 1.00 66.44 223 LEU A N 1
ATOM 1708 C CA . LEU A 1 223 ? 24.865 4.840 -17.411 1.00 66.44 223 LEU A CA 1
ATOM 1709 C C . LEU A 1 223 ? 26.257 4.739 -16.763 1.00 66.44 223 LEU A C 1
ATOM 1711 O O . LEU A 1 223 ? 26.777 5.728 -16.255 1.00 66.44 223 LEU A O 1
ATOM 1715 N N . LYS A 1 224 ? 26.905 3.569 -16.849 1.00 64.25 224 LYS A N 1
ATOM 1716 C CA . LYS A 1 224 ? 28.300 3.376 -16.423 1.00 64.25 224 LYS A CA 1
ATOM 1717 C C . LYS A 1 224 ? 29.278 4.245 -17.215 1.00 64.25 224 LYS A C 1
ATOM 1719 O O . LYS A 1 224 ? 30.213 4.796 -16.643 1.00 64.25 224 LYS A O 1
ATOM 1724 N N . LYS A 1 225 ? 29.086 4.344 -18.535 1.00 68.44 225 LYS A N 1
ATOM 1725 C CA . LYS A 1 225 ? 29.902 5.198 -19.417 1.00 68.44 225 LYS A CA 1
ATOM 1726 C C . LYS A 1 225 ? 29.667 6.686 -19.157 1.00 68.44 225 LYS A C 1
ATOM 1728 O O . LYS A 1 225 ? 30.616 7.453 -19.259 1.00 68.44 225 LYS A O 1
ATOM 1733 N N . ASP A 1 226 ? 28.451 7.056 -18.769 1.00 71.31 226 ASP A N 1
ATOM 1734 C CA . ASP A 1 226 ? 28.050 8.431 -18.460 1.00 71.31 226 ASP A CA 1
ATOM 1735 C C . ASP A 1 226 ? 28.465 8.869 -17.033 1.00 71.31 226 ASP A C 1
ATOM 1737 O O . ASP A 1 226 ? 28.151 9.978 -16.608 1.00 71.31 226 ASP A O 1
ATOM 1741 N N . GLY A 1 227 ? 29.217 8.029 -16.305 1.00 61.19 227 GLY A N 1
ATOM 1742 C CA . GLY A 1 227 ? 29.885 8.390 -15.049 1.00 61.19 227 GLY A CA 1
ATOM 1743 C C . GLY A 1 227 ? 29.260 7.826 -13.771 1.00 61.19 227 GLY A C 1
ATOM 1744 O O . GLY A 1 227 ? 29.719 8.175 -12.685 1.00 61.19 227 GLY A O 1
ATOM 1745 N N . LEU A 1 228 ? 28.249 6.952 -13.862 1.00 60.34 228 LEU A N 1
ATOM 1746 C CA . LEU A 1 228 ? 27.690 6.270 -12.690 1.00 60.34 228 LEU A CA 1
ATOM 1747 C C . LEU A 1 228 ? 28.648 5.161 -12.213 1.00 60.34 228 LEU A C 1
ATOM 1749 O O . LEU A 1 228 ? 29.030 4.278 -12.988 1.00 60.34 228 LEU A O 1
ATOM 1753 N N . ASP A 1 229 ? 29.044 5.192 -10.941 1.00 60.28 229 ASP A N 1
ATOM 1754 C CA . ASP A 1 229 ? 29.953 4.199 -10.366 1.00 60.28 229 ASP A CA 1
ATOM 1755 C C . ASP A 1 229 ? 29.270 2.831 -10.157 1.00 60.28 229 ASP A C 1
ATOM 1757 O O . ASP A 1 229 ? 28.052 2.674 -10.277 1.00 60.28 229 ASP A O 1
ATOM 1761 N N . GLN A 1 230 ? 30.058 1.789 -9.864 1.00 54.41 230 GLN A N 1
ATOM 1762 C CA . GLN A 1 230 ? 29.515 0.442 -9.625 1.00 54.41 230 GLN A CA 1
ATOM 1763 C C . GLN A 1 230 ? 28.532 0.404 -8.445 1.00 54.41 230 GLN A C 1
ATOM 1765 O O . GLN A 1 230 ? 27.577 -0.369 -8.491 1.00 54.41 230 GLN A O 1
ATOM 1770 N N . CYS A 1 231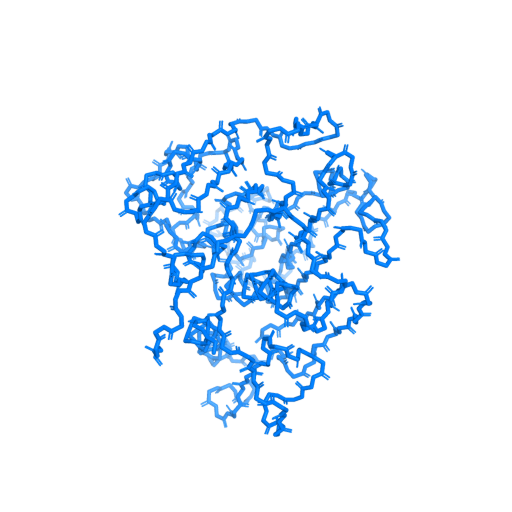 ? 28.737 1.246 -7.427 1.00 46.66 231 CYS A N 1
ATOM 1771 C CA . CYS A 1 231 ? 27.832 1.379 -6.287 1.00 46.66 231 CYS A CA 1
ATOM 1772 C C . CYS A 1 231 ? 26.479 1.967 -6.719 1.00 46.66 231 CYS A C 1
ATOM 1774 O O . CYS A 1 231 ? 25.432 1.390 -6.428 1.00 46.66 231 CYS A O 1
ATOM 1776 N N . GLY A 1 232 ? 26.489 3.053 -7.494 1.00 51.25 232 GLY A N 1
ATOM 1777 C CA . GLY A 1 232 ? 25.307 3.697 -8.056 1.00 51.25 232 GLY A CA 1
ATOM 1778 C C . GLY A 1 232 ? 24.556 2.803 -9.037 1.00 51.25 232 GLY A C 1
ATOM 1779 O O . GLY A 1 232 ? 23.332 2.748 -8.992 1.00 51.25 232 GLY A O 1
ATOM 1780 N N . LEU A 1 233 ? 25.258 2.024 -9.865 1.00 57.28 233 LEU A N 1
ATOM 1781 C CA . LEU A 1 233 ? 24.636 1.044 -10.764 1.00 57.28 233 LEU A CA 1
ATOM 1782 C C . LEU A 1 233 ? 23.988 -0.107 -10.000 1.00 57.28 233 LEU A C 1
ATOM 1784 O O . LEU A 1 233 ? 22.858 -0.469 -10.310 1.00 57.28 233 LEU A O 1
ATOM 1788 N N . ALA A 1 234 ? 24.669 -0.657 -8.991 1.00 49.78 234 ALA A N 1
ATOM 1789 C CA . ALA A 1 234 ? 24.113 -1.700 -8.135 1.00 49.78 234 ALA A CA 1
ATOM 1790 C C . ALA A 1 234 ? 22.900 -1.189 -7.342 1.00 49.78 234 ALA A C 1
ATOM 1792 O O . ALA A 1 234 ? 21.919 -1.915 -7.191 1.00 49.78 234 ALA A O 1
ATOM 1793 N N . GLN A 1 235 ? 22.907 0.069 -6.893 1.00 53.06 235 GLN A N 1
ATOM 1794 C CA . GLN A 1 235 ? 21.743 0.703 -6.268 1.00 53.06 235 GLN A CA 1
ATOM 1795 C C . GLN A 1 235 ? 20.597 0.917 -7.262 1.00 53.06 235 GLN A C 1
ATOM 1797 O O . GLN A 1 235 ? 19.454 0.644 -6.926 1.00 53.06 235 GLN A O 1
ATOM 1802 N N . LEU A 1 236 ? 20.874 1.347 -8.492 1.00 57.03 236 LEU A N 1
ATOM 1803 C CA . LEU A 1 236 ? 19.855 1.571 -9.527 1.00 57.03 236 LEU A CA 1
ATOM 1804 C C . LEU A 1 236 ? 19.274 0.256 -10.082 1.00 57.03 236 LEU A C 1
ATOM 1806 O O . LEU A 1 236 ? 18.174 0.226 -10.625 1.00 57.03 236 LEU A O 1
ATOM 1810 N N . ALA A 1 237 ? 20.028 -0.831 -9.951 1.00 50.53 237 ALA A N 1
ATOM 1811 C CA . ALA A 1 237 ? 19.653 -2.189 -10.323 1.00 50.53 237 ALA A CA 1
ATOM 1812 C C . ALA A 1 237 ? 18.907 -2.960 -9.240 1.00 50.53 237 ALA A C 1
ATOM 1814 O O . ALA A 1 237 ? 18.111 -3.837 -9.555 1.00 50.53 237 ALA A O 1
ATOM 1815 N N . SER A 1 238 ? 19.218 -2.688 -7.973 1.00 48.16 238 SER A N 1
ATOM 1816 C CA . SER A 1 238 ? 18.585 -3.332 -6.819 1.00 48.16 238 SER A CA 1
ATOM 1817 C C . SER A 1 238 ? 17.374 -2.556 -6.322 1.00 48.16 238 SER A C 1
ATOM 1819 O O . SER A 1 238 ? 16.437 -3.169 -5.817 1.00 48.16 238 SER A O 1
ATOM 1821 N N . ARG A 1 239 ? 17.337 -1.228 -6.507 1.00 53.09 239 ARG A N 1
ATOM 1822 C CA . ARG A 1 239 ? 16.122 -0.451 -6.274 1.00 53.09 239 ARG A CA 1
ATOM 1823 C C . ARG A 1 239 ? 15.079 -0.899 -7.280 1.00 53.09 239 ARG A C 1
ATOM 1825 O O . ARG A 1 239 ? 15.306 -0.873 -8.489 1.00 53.09 239 ARG A O 1
ATOM 1832 N N . THR A 1 240 ? 13.918 -1.291 -6.767 1.00 52.38 240 THR A N 1
ATOM 1833 C CA . THR A 1 240 ? 12.678 -1.258 -7.532 1.00 52.38 240 THR A CA 1
ATOM 1834 C C . THR A 1 240 ? 12.665 0.072 -8.270 1.00 52.38 240 THR A C 1
ATOM 1836 O O . THR A 1 240 ? 12.701 1.127 -7.631 1.00 52.38 240 THR A O 1
ATOM 1839 N N . VAL A 1 241 ? 12.684 0.037 -9.605 1.00 54.28 241 VAL A N 1
ATOM 1840 C CA . VAL A 1 241 ? 12.314 1.209 -10.398 1.00 54.28 241 VAL A CA 1
ATOM 1841 C C . VAL A 1 241 ? 10.908 1.499 -9.912 1.00 54.28 241 VAL A C 1
ATOM 1843 O O . VAL A 1 241 ? 10.012 0.700 -10.153 1.00 54.28 241 VAL A O 1
ATOM 1846 N N . GLY A 1 242 ? 10.763 2.484 -9.028 1.00 57.00 242 GLY A N 1
ATOM 1847 C CA . GLY A 1 242 ? 9.544 2.676 -8.262 1.00 57.00 242 GLY A CA 1
ATOM 1848 C C . GLY A 1 242 ? 8.494 3.159 -9.227 1.00 57.00 242 GLY A C 1
ATOM 1849 O O . GLY A 1 242 ? 8.398 4.350 -9.467 1.00 57.00 242 GLY A O 1
ATOM 1850 N N . VAL A 1 243 ? 7.778 2.240 -9.857 1.00 75.25 243 VAL A N 1
ATOM 1851 C CA . VAL A 1 243 ? 6.814 2.610 -10.871 1.00 75.25 243 VAL A CA 1
ATOM 1852 C C . VAL A 1 243 ? 5.506 2.898 -10.143 1.00 75.25 243 VAL A C 1
ATOM 1854 O O . VAL A 1 243 ? 4.921 1.963 -9.579 1.00 75.25 243 VAL A O 1
ATOM 1857 N N . PRO A 1 244 ? 5.037 4.161 -10.099 1.00 87.44 244 PRO A N 1
ATOM 1858 C CA . PRO A 1 244 ? 3.893 4.527 -9.268 1.00 87.44 244 PRO A CA 1
ATOM 1859 C C . PRO A 1 244 ? 2.645 3.706 -9.598 1.00 87.44 244 PRO A C 1
ATOM 1861 O O . PRO A 1 244 ? 1.894 3.345 -8.699 1.00 87.44 244 PRO A O 1
ATOM 1864 N N . PHE A 1 245 ? 2.456 3.329 -10.870 1.00 93.00 245 PHE A N 1
ATOM 1865 C CA . PHE A 1 245 ? 1.314 2.512 -11.274 1.00 93.00 245 PHE A CA 1
ATOM 1866 C C . PHE A 1 245 ? 1.348 1.089 -10.699 1.00 93.00 245 PHE A C 1
ATOM 1868 O O . PHE A 1 245 ? 0.301 0.567 -10.334 1.00 93.00 245 PHE A O 1
ATOM 1875 N N . VAL A 1 246 ? 2.525 0.467 -10.552 1.00 94.69 246 VAL A N 1
ATOM 1876 C CA . VAL A 1 246 ? 2.645 -0.880 -9.956 1.00 94.69 246 VAL A CA 1
ATOM 1877 C C . VAL A 1 246 ? 2.333 -0.803 -8.467 1.00 94.69 246 VAL A C 1
ATOM 1879 O O . VAL A 1 246 ? 1.547 -1.597 -7.952 1.00 94.69 246 VAL A O 1
ATOM 1882 N N . GLY A 1 247 ? 2.896 0.211 -7.798 1.00 94.75 247 GLY A N 1
ATOM 1883 C CA . GLY A 1 247 ? 2.579 0.529 -6.408 1.00 94.75 247 GLY A CA 1
ATOM 1884 C C . GLY A 1 247 ? 1.084 0.746 -6.205 1.00 94.75 247 GLY A C 1
ATOM 1885 O O . GLY A 1 247 ? 0.498 0.202 -5.273 1.00 94.75 247 GLY A O 1
ATOM 1886 N N . LEU A 1 248 ? 0.444 1.474 -7.117 1.00 96.94 248 LEU A N 1
ATOM 1887 C CA . LEU A 1 248 ? -0.976 1.762 -7.027 1.00 96.94 248 LEU A CA 1
ATOM 1888 C C . LEU A 1 248 ? -1.855 0.523 -7.252 1.00 96.94 248 LEU A C 1
ATOM 1890 O O . LEU A 1 248 ? -2.807 0.326 -6.500 1.00 96.94 248 LEU A O 1
ATOM 1894 N N . VAL A 1 249 ? -1.519 -0.353 -8.207 1.00 97.31 249 VAL A N 1
ATOM 1895 C CA . VAL A 1 249 ? -2.212 -1.646 -8.382 1.00 97.31 249 VAL A CA 1
ATOM 1896 C C . VAL A 1 249 ? -2.108 -2.484 -7.106 1.00 97.31 249 VAL A C 1
ATOM 1898 O O . VAL A 1 249 ? -3.131 -2.902 -6.568 1.00 97.31 249 VAL A O 1
ATOM 1901 N N . ALA A 1 250 ? -0.904 -2.667 -6.559 1.00 97.25 250 ALA A N 1
ATOM 1902 C CA . ALA A 1 250 ? -0.705 -3.423 -5.321 1.00 97.25 250 ALA A CA 1
ATOM 1903 C C . ALA A 1 250 ? -1.501 -2.826 -4.144 1.00 97.25 250 ALA A C 1
ATOM 1905 O O . ALA A 1 250 ? -2.210 -3.535 -3.427 1.00 97.25 250 ALA A O 1
ATOM 1906 N N . ALA A 1 251 ? -1.456 -1.500 -3.999 1.00 98.06 251 ALA A N 1
ATOM 1907 C CA . ALA A 1 251 ? -2.186 -0.757 -2.981 1.00 98.06 251 ALA A CA 1
ATOM 1908 C C . ALA A 1 251 ? -3.708 -0.942 -3.083 1.00 98.06 251 ALA A C 1
ATOM 1910 O O . ALA A 1 251 ? -4.382 -1.025 -2.054 1.00 98.06 251 ALA A O 1
ATOM 1911 N N . THR A 1 252 ? -4.267 -1.069 -4.293 1.00 97.94 252 THR A N 1
ATOM 1912 C CA . THR A 1 252 ? -5.708 -1.332 -4.448 1.00 97.94 252 THR A CA 1
ATOM 1913 C C . THR A 1 252 ? -6.107 -2.672 -3.844 1.00 97.94 252 THR A C 1
ATOM 1915 O O . THR A 1 252 ? -7.151 -2.740 -3.198 1.00 97.94 252 THR A O 1
ATOM 1918 N N . PHE A 1 253 ? -5.272 -3.711 -3.951 1.00 97.94 253 PHE A N 1
ATOM 1919 C CA . PHE A 1 253 ? -5.538 -4.999 -3.310 1.00 97.94 253 PHE A CA 1
ATOM 1920 C C . PHE A 1 253 ? -5.447 -4.924 -1.789 1.00 97.94 253 PHE A C 1
ATOM 1922 O O . PHE A 1 253 ? -6.300 -5.508 -1.119 1.00 97.94 253 PHE A O 1
ATOM 1929 N N . VAL A 1 254 ? -4.492 -4.151 -1.262 1.00 98.44 254 VAL A N 1
ATOM 1930 C CA . VAL A 1 254 ? -4.327 -3.915 0.180 1.00 98.44 254 VAL A CA 1
ATOM 1931 C C . VAL A 1 254 ? -5.578 -3.274 0.777 1.00 98.44 254 VAL A C 1
ATOM 1933 O O . VAL A 1 254 ? -6.171 -3.814 1.711 1.00 98.44 254 VAL A O 1
ATOM 1936 N N . ILE A 1 255 ? -6.025 -2.147 0.214 1.00 98.12 255 ILE A N 1
ATOM 1937 C CA . ILE A 1 255 ? -7.218 -1.453 0.717 1.00 98.12 255 ILE A CA 1
ATOM 1938 C C . ILE A 1 255 ? -8.475 -2.290 0.459 1.00 98.12 255 ILE A C 1
ATOM 1940 O O . ILE A 1 255 ? -9.349 -2.378 1.321 1.00 98.12 255 ILE A O 1
ATOM 1944 N N . SER A 1 256 ? -8.558 -2.971 -0.685 1.00 96.56 256 SER A N 1
ATOM 1945 C CA . SER A 1 256 ? -9.698 -3.839 -0.986 1.00 96.56 256 SER A CA 1
ATOM 1946 C C . SER A 1 256 ? -9.791 -5.038 -0.050 1.00 96.56 256 SER A C 1
ATOM 1948 O O . SER A 1 256 ? -10.903 -5.466 0.225 1.00 96.56 256 SER A O 1
ATOM 1950 N N . GLU A 1 257 ? -8.686 -5.563 0.491 1.00 96.88 257 GLU A N 1
ATOM 1951 C CA . GLU A 1 257 ? -8.743 -6.614 1.515 1.00 96.88 257 GLU A CA 1
ATOM 1952 C C . GLU A 1 257 ? -9.421 -6.108 2.792 1.00 96.88 257 GLU A C 1
ATOM 1954 O O . GLU A 1 257 ? -10.296 -6.793 3.322 1.00 96.88 257 GLU A O 1
ATOM 1959 N N . LEU A 1 258 ? -9.109 -4.887 3.246 1.00 96.19 258 LEU A N 1
ATOM 1960 C CA . LEU A 1 258 ? -9.811 -4.280 4.384 1.00 96.19 258 LEU A CA 1
ATOM 1961 C C . LEU A 1 258 ? -11.318 -4.205 4.114 1.00 96.19 258 LEU A C 1
ATOM 1963 O O . LEU A 1 258 ? -12.134 -4.644 4.926 1.00 96.19 258 LEU A O 1
ATOM 1967 N N . LEU A 1 259 ? -11.682 -3.686 2.938 1.00 95.19 259 LEU A N 1
ATOM 1968 C CA . LEU A 1 259 ? -13.077 -3.514 2.544 1.00 95.19 259 LEU A CA 1
ATOM 1969 C C . LEU A 1 259 ? -13.791 -4.862 2.398 1.00 95.19 259 LEU A C 1
ATOM 1971 O O . LEU A 1 259 ? -14.898 -5.007 2.907 1.00 95.19 259 LEU A O 1
ATOM 1975 N N . ARG A 1 260 ? -13.171 -5.868 1.771 1.00 93.81 260 ARG A N 1
ATOM 1976 C CA . ARG A 1 260 ? -13.730 -7.225 1.661 1.00 93.81 260 ARG A CA 1
ATOM 1977 C C . ARG A 1 260 ? -14.026 -7.799 3.038 1.00 93.81 260 ARG A C 1
ATOM 1979 O O . ARG A 1 260 ? -15.151 -8.238 3.269 1.00 93.81 260 ARG A O 1
ATOM 1986 N N . ARG A 1 261 ? -13.076 -7.712 3.974 1.00 93.06 261 ARG A N 1
ATOM 1987 C CA . ARG A 1 261 ? -13.265 -8.229 5.337 1.00 93.06 261 ARG A CA 1
ATOM 1988 C C . ARG A 1 261 ? -14.401 -7.538 6.076 1.00 93.06 261 ARG A C 1
ATOM 1990 O O . ARG A 1 261 ? -15.213 -8.224 6.688 1.00 93.06 261 ARG A O 1
ATOM 1997 N N . LEU A 1 262 ? -14.509 -6.214 5.984 1.00 93.56 262 LEU A N 1
ATOM 1998 C CA . LEU A 1 262 ? -15.600 -5.469 6.622 1.00 93.56 262 LEU A CA 1
ATOM 1999 C C . LEU A 1 262 ? -16.990 -5.782 6.045 1.00 93.56 262 LEU A C 1
ATOM 2001 O O . LEU A 1 262 ? -17.989 -5.574 6.726 1.00 93.56 262 LEU A O 1
ATOM 2005 N N . HIS A 1 263 ? -17.065 -6.295 4.816 1.00 92.56 263 HIS A N 1
ATOM 2006 C CA . HIS A 1 263 ? -18.326 -6.564 4.117 1.00 92.56 263 HIS A CA 1
ATOM 2007 C C . HIS A 1 263 ? -18.598 -8.063 3.918 1.00 92.56 263 HIS A C 1
ATOM 2009 O O . HIS A 1 263 ? -19.432 -8.432 3.094 1.00 92.56 263 HIS A O 1
ATOM 2015 N N . GLY A 1 264 ? -17.893 -8.936 4.647 1.00 89.81 264 GLY A N 1
ATOM 2016 C CA . GLY A 1 264 ? -18.098 -10.387 4.576 1.00 89.81 264 GLY A CA 1
ATOM 2017 C C . GLY A 1 264 ? -17.718 -11.016 3.230 1.00 89.81 264 GLY A C 1
ATOM 2018 O O . GLY A 1 264 ? -18.191 -12.104 2.908 1.00 89.81 264 GLY A O 1
ATOM 2019 N N . GLY A 1 265 ? -16.891 -10.333 2.435 1.00 90.12 265 GLY A N 1
ATOM 2020 C CA . GLY A 1 265 ? -16.297 -10.890 1.225 1.00 90.12 265 GLY A CA 1
ATOM 2021 C C . GLY A 1 265 ? -15.253 -11.962 1.540 1.00 90.12 265 GLY A C 1
ATOM 2022 O O . GLY A 1 265 ? -14.849 -12.152 2.688 1.00 90.12 265 GLY A O 1
ATOM 2023 N N . LEU A 1 266 ? -14.785 -12.653 0.498 1.00 91.81 266 LEU A N 1
ATOM 2024 C CA . LEU A 1 266 ? -13.651 -13.566 0.634 1.00 91.81 266 LEU A CA 1
ATOM 2025 C C . LEU A 1 266 ? -12.393 -12.786 1.034 1.00 91.81 266 LEU A C 1
ATOM 2027 O O . LEU A 1 266 ? -12.103 -11.726 0.475 1.00 91.81 266 LEU A O 1
ATOM 2031 N N . SER A 1 267 ? -11.641 -13.349 1.973 1.00 93.19 267 SER A N 1
ATOM 2032 C CA . SER A 1 267 ? -10.301 -12.881 2.309 1.00 93.19 267 SER A CA 1
ATOM 2033 C C . SER A 1 267 ? -9.263 -13.567 1.441 1.00 93.19 267 SER A C 1
ATOM 2035 O O . SER A 1 267 ? -9.379 -14.760 1.156 1.00 93.19 267 SER A O 1
ATOM 2037 N N . TYR A 1 268 ? -8.210 -12.837 1.086 1.00 95.44 268 TYR A N 1
ATOM 2038 C CA . TYR A 1 268 ? -7.082 -13.374 0.330 1.00 95.44 268 TYR A CA 1
ATOM 2039 C C . TYR A 1 268 ? -5.814 -13.261 1.157 1.00 95.44 268 TYR A C 1
ATOM 2041 O O . TYR A 1 268 ? -5.348 -12.167 1.459 1.00 95.44 268 TYR A O 1
ATOM 2049 N N . GLY A 1 269 ? -5.260 -14.415 1.522 1.00 95.62 269 GLY A N 1
ATOM 2050 C CA . GLY A 1 269 ? -4.030 -14.498 2.298 1.00 95.62 269 GLY A CA 1
ATOM 2051 C C . GLY A 1 269 ? -2.793 -14.160 1.477 1.00 95.62 269 GLY A C 1
ATOM 2052 O O . GLY A 1 269 ? -1.793 -13.727 2.048 1.00 95.62 269 GLY A O 1
ATOM 2053 N N . VAL A 1 270 ? -2.878 -14.365 0.159 1.00 96.94 270 VAL A N 1
ATOM 2054 C CA . VAL A 1 270 ? -1.843 -14.051 -0.828 1.00 96.94 270 VAL A CA 1
ATOM 2055 C C . VAL A 1 270 ? -2.511 -13.556 -2.108 1.00 96.94 270 VAL A C 1
ATOM 2057 O O . VAL A 1 270 ? -3.492 -14.155 -2.555 1.00 96.94 270 VAL A O 1
ATOM 2060 N N . ILE A 1 271 ? -1.966 -12.492 -2.694 1.00 97.50 271 ILE A N 1
ATOM 2061 C CA . ILE A 1 271 ? -2.204 -12.072 -4.081 1.00 97.50 271 ILE A CA 1
ATOM 2062 C C . ILE A 1 271 ? -0.837 -11.741 -4.678 1.00 97.50 271 ILE A C 1
ATOM 2064 O O . ILE A 1 271 ? -0.107 -10.946 -4.097 1.00 97.50 271 ILE A O 1
ATOM 2068 N N . SER A 1 272 ? -0.474 -12.321 -5.812 1.00 96.69 272 SER A N 1
ATOM 2069 C CA . SER A 1 272 ? 0.791 -12.063 -6.501 1.00 96.69 272 SER A CA 1
ATOM 2070 C C . SER A 1 272 ? 0.546 -11.932 -7.996 1.00 96.69 272 SER A C 1
ATOM 2072 O O . SER A 1 272 ? -0.316 -12.610 -8.547 1.00 96.69 272 SER A O 1
ATOM 2074 N N . GLY A 1 273 ? 1.283 -11.047 -8.657 1.00 95.88 273 GLY A N 1
ATOM 2075 C CA . GLY A 1 273 ? 1.139 -10.867 -10.094 1.00 95.88 273 GLY A CA 1
ATOM 2076 C C . GLY A 1 273 ? 2.082 -9.835 -10.681 1.00 95.88 273 GLY A C 1
ATOM 2077 O O . GLY A 1 273 ? 3.007 -9.344 -10.027 1.00 95.88 273 GLY A O 1
ATOM 2078 N N . SER A 1 274 ? 1.837 -9.501 -11.946 1.00 94.88 274 SER A N 1
ATOM 2079 C CA . SER A 1 274 ? 2.622 -8.526 -12.689 1.00 94.88 274 SER A CA 1
ATOM 2080 C C . SER A 1 274 ? 1.729 -7.607 -13.498 1.00 94.88 274 SER A C 1
ATOM 2082 O O . SER A 1 274 ? 0.836 -8.050 -14.206 1.00 94.88 274 SER A O 1
ATOM 2084 N N . THR A 1 275 ? 2.027 -6.312 -13.480 1.00 94.00 275 THR A N 1
ATOM 2085 C CA . THR A 1 275 ? 1.361 -5.340 -14.365 1.00 94.00 275 THR A CA 1
ATOM 2086 C C . THR A 1 275 ? 1.660 -5.563 -15.851 1.00 94.00 275 THR A C 1
ATOM 2088 O O . THR A 1 275 ? 0.995 -4.975 -16.695 1.00 94.00 275 THR A O 1
ATOM 2091 N N . MET A 1 276 ? 2.631 -6.423 -16.185 1.00 90.62 276 MET A N 1
ATOM 2092 C CA . MET A 1 276 ? 2.863 -6.897 -17.554 1.00 90.62 276 MET A CA 1
ATOM 2093 C C . MET A 1 276 ? 1.818 -7.946 -17.987 1.00 90.62 276 MET A C 1
ATOM 2095 O O . MET A 1 276 ? 1.421 -7.981 -19.152 1.00 90.62 276 MET A O 1
ATOM 2099 N N . CYS A 1 277 ? 1.356 -8.781 -17.051 1.00 89.81 277 CYS A N 1
ATOM 2100 C CA . CYS A 1 277 ? 0.392 -9.852 -17.287 1.00 89.81 277 CYS A CA 1
ATOM 2101 C C . CYS A 1 277 ? -0.625 -9.898 -16.139 1.00 89.81 277 CYS A C 1
ATOM 2103 O O . CYS A 1 277 ? -0.486 -10.666 -15.190 1.00 89.81 277 CYS A O 1
ATOM 2105 N N . LEU A 1 278 ? -1.621 -9.013 -16.201 1.00 90.19 278 LEU A N 1
ATOM 2106 C CA . LEU A 1 278 ? -2.641 -8.899 -15.155 1.00 90.19 278 LEU A CA 1
ATOM 2107 C C . LEU A 1 278 ? -3.632 -10.069 -15.149 1.00 90.19 278 LEU A C 1
ATOM 2109 O O . LEU A 1 278 ? -4.283 -10.294 -14.136 1.00 90.19 278 LEU A O 1
ATOM 2113 N N . ASP A 1 279 ? -3.707 -10.822 -16.243 1.00 87.31 279 ASP A N 1
ATOM 2114 C CA . ASP A 1 279 ? -4.578 -11.992 -16.360 1.00 87.31 279 ASP A CA 1
ATOM 2115 C C . ASP A 1 279 ? -4.015 -13.208 -15.584 1.00 87.31 279 ASP A C 1
ATOM 2117 O O . ASP A 1 279 ? -4.768 -14.106 -15.214 1.00 87.31 279 ASP A O 1
ATOM 2121 N N . ASP A 1 280 ? -2.715 -13.195 -15.254 1.00 90.56 280 ASP A N 1
ATOM 2122 C CA . ASP A 1 280 ? -2.011 -14.252 -14.511 1.00 90.56 280 ASP A CA 1
ATOM 2123 C C . ASP A 1 280 ? -1.837 -13.881 -13.024 1.00 90.56 280 ASP A C 1
ATOM 2125 O O . ASP A 1 280 ? -0.727 -13.849 -12.481 1.00 90.56 280 ASP A O 1
ATOM 2129 N N . LEU A 1 281 ? -2.942 -13.554 -12.349 1.00 94.56 281 LEU A N 1
ATOM 2130 C CA . LEU A 1 281 ? -2.938 -13.359 -10.899 1.00 94.56 281 LEU A CA 1
ATOM 2131 C C . LEU A 1 281 ? -2.898 -14.699 -10.157 1.00 94.56 281 LEU A C 1
ATOM 2133 O O . LEU A 1 281 ? -3.792 -15.534 -10.282 1.00 94.56 281 LEU A O 1
ATOM 2137 N N . GLU A 1 282 ? -1.913 -14.858 -9.280 1.00 95.50 282 GLU A N 1
ATOM 2138 C CA . GLU A 1 282 ? -1.881 -15.943 -8.307 1.00 95.50 282 GLU A CA 1
ATOM 2139 C C . GLU A 1 282 ? -2.556 -15.491 -7.014 1.00 95.50 282 GLU A C 1
ATOM 2141 O O . GLU A 1 282 ? -2.138 -14.517 -6.382 1.00 95.50 282 GLU A O 1
ATOM 2146 N N . VAL A 1 283 ? -3.590 -16.212 -6.586 1.00 95.38 283 VAL A N 1
ATOM 2147 C CA . VAL A 1 283 ? -4.345 -15.869 -5.379 1.00 95.38 283 VAL A CA 1
ATOM 2148 C C . VAL A 1 283 ? -4.556 -17.076 -4.479 1.00 95.38 283 VAL A C 1
ATOM 2150 O O . VAL A 1 283 ? -4.810 -18.189 -4.936 1.00 95.38 283 VAL A O 1
ATOM 2153 N N . ALA A 1 284 ? -4.497 -16.844 -3.170 1.00 94.25 284 ALA A N 1
ATOM 2154 C CA . ALA A 1 284 ? -4.826 -17.843 -2.162 1.00 94.25 284 ALA A CA 1
ATOM 2155 C C . ALA A 1 284 ? -5.910 -17.294 -1.234 1.00 94.25 284 ALA A C 1
ATOM 2157 O O . ALA A 1 284 ? -5.637 -16.470 -0.355 1.00 94.25 284 ALA A O 1
ATOM 2158 N N . ALA A 1 285 ? -7.148 -17.749 -1.428 1.00 90.88 285 ALA A N 1
ATOM 2159 C CA . ALA A 1 285 ? -8.254 -17.404 -0.546 1.00 90.88 285 ALA A CA 1
ATOM 2160 C C . ALA A 1 285 ? -8.072 -18.048 0.839 1.00 90.88 285 ALA A C 1
ATOM 2162 O O . ALA A 1 285 ? -7.608 -19.182 0.970 1.00 90.88 285 ALA A O 1
ATOM 2163 N N . VAL A 1 286 ? -8.465 -17.327 1.885 1.00 88.12 286 VAL A N 1
ATOM 2164 C CA . VAL A 1 286 ? -8.473 -17.801 3.271 1.00 88.12 286 VAL A CA 1
ATOM 2165 C C . VAL A 1 286 ? -9.820 -17.484 3.903 1.00 88.12 286 VAL A C 1
ATOM 2167 O O . VAL A 1 286 ? -10.381 -16.409 3.705 1.00 88.12 286 VAL A O 1
ATOM 2170 N N . GLN A 1 287 ? -10.359 -18.411 4.691 1.00 80.38 287 GLN A N 1
ATOM 2171 C CA . GLN A 1 287 ? -11.613 -18.165 5.394 1.00 80.38 287 GLN A CA 1
ATOM 2172 C C . GLN A 1 287 ? -11.340 -17.332 6.649 1.00 80.38 287 GLN A C 1
ATOM 2174 O O . GLN A 1 287 ? -10.824 -17.827 7.653 1.00 80.38 287 GLN A O 1
ATOM 2179 N N . ARG A 1 288 ? -11.682 -16.047 6.591 1.00 85.88 288 ARG A N 1
ATOM 2180 C CA . ARG A 1 288 ? -11.561 -15.111 7.708 1.00 85.88 288 ARG A CA 1
ATOM 2181 C C . ARG A 1 288 ? -12.809 -14.236 7.763 1.00 85.88 288 ARG A C 1
ATOM 2183 O O . ARG A 1 288 ? -13.271 -13.753 6.739 1.00 85.88 288 ARG A O 1
ATOM 2190 N N . GLY A 1 289 ? -13.354 -14.041 8.962 1.00 83.19 289 GLY A N 1
ATOM 2191 C CA . GLY A 1 289 ? -14.455 -13.099 9.170 1.00 83.19 289 GLY A CA 1
ATOM 2192 C C . GLY A 1 289 ? -13.987 -11.638 9.121 1.00 83.19 289 GLY A C 1
ATOM 2193 O O . GLY A 1 289 ? -12.799 -11.379 8.891 1.00 83.19 289 GLY A O 1
ATOM 2194 N N . PRO A 1 290 ? -14.883 -10.681 9.402 1.00 86.00 290 PRO A N 1
ATOM 2195 C CA . PRO A 1 290 ? -14.509 -9.290 9.637 1.00 86.00 290 PRO A CA 1
ATOM 2196 C C . PRO A 1 290 ? -13.454 -9.160 10.741 1.00 86.00 290 PRO A C 1
ATOM 2198 O O . PRO A 1 290 ? -13.381 -9.995 11.645 1.00 86.00 290 PRO A O 1
ATOM 2201 N N . TYR A 1 291 ? -12.625 -8.121 10.672 1.00 86.38 291 TYR A N 1
ATOM 2202 C CA . TYR A 1 291 ? -11.765 -7.745 11.794 1.00 86.38 291 TYR A CA 1
ATOM 2203 C C . TYR A 1 291 ? -12.536 -6.812 12.739 1.00 86.38 291 TYR A C 1
ATOM 2205 O O . TYR A 1 291 ? -13.348 -6.004 12.296 1.00 86.38 291 TYR A O 1
ATOM 2213 N N . ALA A 1 292 ? -12.304 -6.933 14.048 1.00 77.81 292 ALA A N 1
ATOM 2214 C CA . ALA A 1 292 ? -13.103 -6.246 15.069 1.00 77.81 292 ALA A CA 1
ATOM 2215 C C . ALA A 1 292 ? -12.656 -4.797 15.356 1.00 77.81 292 ALA A C 1
ATOM 2217 O O . ALA A 1 292 ? -13.329 -4.068 16.082 1.00 77.81 292 ALA A O 1
ATOM 2218 N N . HIS A 1 293 ? -11.512 -4.374 14.819 1.00 72.31 293 HIS A N 1
ATOM 2219 C CA . HIS A 1 293 ? -10.809 -3.181 15.286 1.00 72.31 293 HIS A CA 1
ATOM 2220 C C . HIS A 1 293 ? -11.094 -1.983 14.395 1.00 72.31 293 HIS A C 1
ATOM 2222 O O . HIS A 1 293 ? -10.537 -1.872 13.307 1.00 72.31 293 HIS A O 1
ATOM 2228 N N . GLY A 1 294 ? -11.946 -1.088 14.893 1.00 80.81 294 GLY A N 1
ATOM 2229 C CA . GLY A 1 294 ? -12.144 0.243 14.333 1.00 80.81 294 GLY A CA 1
ATOM 2230 C C . GLY A 1 294 ? -12.691 0.226 12.909 1.00 80.81 294 GLY A C 1
ATOM 2231 O O . GLY A 1 294 ? -11.941 0.266 11.933 1.00 80.81 294 GLY A O 1
ATOM 2232 N N . PHE A 1 295 ? -14.013 0.273 12.793 1.00 91.94 295 PHE A N 1
ATOM 2233 C CA . PHE A 1 295 ? -14.679 0.684 11.567 1.00 91.94 295 PHE A CA 1
ATOM 2234 C C . PHE A 1 295 ? -15.585 1.881 11.840 1.00 91.94 295 PHE A C 1
ATOM 2236 O O . PHE A 1 295 ? -16.022 2.116 12.967 1.00 91.94 295 PHE A O 1
ATOM 2243 N N . VAL A 1 296 ? -15.865 2.640 10.791 1.00 93.19 296 VAL A N 1
ATOM 2244 C CA . VAL A 1 296 ? -16.894 3.672 10.779 1.00 93.19 296 VAL A CA 1
ATOM 2245 C C . VAL A 1 296 ? -17.951 3.281 9.764 1.00 93.19 296 VAL A C 1
ATOM 2247 O O . VAL A 1 296 ? -17.631 2.826 8.665 1.00 93.19 296 VAL A O 1
ATOM 2250 N N . GLN A 1 297 ? -19.215 3.433 10.144 1.00 91.50 297 GLN A N 1
ATOM 2251 C CA . GLN A 1 297 ? -20.308 3.279 9.203 1.00 91.50 297 GLN A CA 1
ATOM 2252 C C . GLN A 1 297 ? -20.382 4.526 8.325 1.00 91.50 297 GLN A C 1
ATOM 2254 O O . GLN A 1 297 ? -20.418 5.650 8.827 1.00 91.50 297 GLN A O 1
ATOM 2259 N N . VAL A 1 298 ? -20.420 4.325 7.016 1.00 88.50 298 VAL A N 1
ATOM 2260 C CA . VAL A 1 298 ? -20.706 5.388 6.061 1.00 88.50 298 VAL A CA 1
ATOM 2261 C C . VAL A 1 298 ? -22.158 5.273 5.641 1.00 88.50 298 VAL A C 1
ATOM 2263 O O . VAL A 1 298 ? -22.660 4.180 5.372 1.00 88.50 298 VAL A O 1
ATOM 2266 N N . ASN A 1 299 ? -22.863 6.402 5.641 1.00 71.31 299 ASN A N 1
ATOM 2267 C CA . ASN A 1 299 ? -24.206 6.440 5.084 1.00 71.31 299 ASN A CA 1
ATOM 2268 C C . ASN A 1 299 ? -24.064 6.098 3.605 1.00 71.31 299 ASN A C 1
ATOM 2270 O O . ASN A 1 299 ? -23.315 6.778 2.904 1.00 71.31 299 ASN A O 1
ATOM 2274 N N . GLY A 1 300 ? -24.741 5.039 3.160 1.00 55.25 300 GLY A N 1
ATOM 2275 C CA . GLY A 1 300 ? -24.799 4.639 1.758 1.00 55.25 300 GLY A CA 1
ATOM 2276 C C . GLY A 1 300 ? -25.523 5.698 0.933 1.00 55.25 300 GLY A C 1
ATOM 2277 O O . GLY A 1 300 ? -26.673 5.512 0.557 1.00 55.25 300 GLY A O 1
ATOM 2278 N N . GLY A 1 301 ? -24.874 6.839 0.717 1.00 44.91 301 GLY A N 1
ATOM 2279 C CA . GLY A 1 301 ? -25.193 7.735 -0.375 1.00 44.91 301 GLY A CA 1
ATOM 2280 C C . GLY A 1 301 ? -24.697 7.079 -1.652 1.00 44.91 301 GLY A C 1
ATOM 2281 O O . GLY A 1 301 ? -23.584 6.551 -1.681 1.00 44.91 301 GLY A O 1
ATOM 2282 N N . GLU A 1 302 ? -25.550 7.060 -2.671 1.00 36.38 302 GLU A N 1
ATOM 2283 C CA . GLU A 1 302 ? -25.173 6.655 -4.022 1.00 36.38 302 GLU A CA 1
ATOM 2284 C C . GLU A 1 302 ? -23.876 7.377 -4.420 1.00 36.38 302 GLU A C 1
ATOM 2286 O O . GLU A 1 302 ? -23.777 8.601 -4.302 1.00 36.38 302 GLU A O 1
ATOM 2291 N N . ILE A 1 303 ? -22.868 6.593 -4.808 1.00 39.66 303 ILE A N 1
ATOM 2292 C CA . ILE A 1 303 ? -21.664 7.086 -5.485 1.00 39.66 303 ILE A CA 1
ATOM 2293 C C . ILE A 1 303 ? -21.982 7.145 -6.971 1.00 39.66 303 ILE A C 1
ATOM 2295 O O . ILE A 1 303 ? -22.484 6.111 -7.472 1.00 39.66 303 ILE A O 1
#

pLDDT: mean 87.92, std 13.86, range [36.38, 98.81]

InterPro domains:
  IPR035985 Ubiquitin-activating enzyme-like [SSF69572] (58-167)
  IPR059938 BilD, N-terminal domain [PF27312] (1-36)

Secondary structure (DSSP, 8-state):
-TTHHHHHHHHHHHHHHHHHHT--TTTTSS-----SS-TTS-TTS--SPPPP--EEE-EEEEE--SHHHHHHHHHHHTS-PPTT--EEEEE--PBPPGGGTTT-TT--GGGTTSBHHHHHHHHHHTTT-EEEEE-SPPSTT----TTS-SEEEE----HHHHHTGGGTT-SEEEEEEE--HHHHTTEEEEEEES-SS-HHHHS-TT---PPP--TTSHHHHHHHHTT--HHHHHHHHHS----HHHHHHHHHHHHHHHHHHHTTPPEEEEEEEETTEEEEEEEEEE------S-EEEPP----